Protein 8YWB (pdb70)

Secondary structure (DSSP, 8-state):
--HHHHHHHHHIIIIIHHHSTTHHHHHHHHHT-----SSEEEEEETT----S-HHHH-TTEEEEEE--------EEEEEEETTEEEEEEEEEE-THHHHHHHHHT-GGGT--HHHHHHHHHHHHHHHHHHHHTSSSTTTTEEEEEE-----HHHHHHHHHHHHHHHHHH-/----S--/--THHHHHHHHIIIIIHHHSTTHHHHHHHHHTS----SSEEEEEETT----S-HHHH-TTEEEEEE------EEEEEEETTEEEEEEEEEE-THHHHHHHHHT-GGGT--HHHHHHHHHHHHHHHHHHHHT-TTTTT-EEEEEE-----HHHHHHHHHHHHHHHH-

Nearest PDB structures (foldseek):
  4ef4-assembly1_B  TM=9.869E-01  e=1.870E-28  Homo sapiens
  4f9g-assembly1_A  TM=9.674E-01  e=1.037E-26  Homo sapiens
  4f9g-assembly1_C  TM=9.678E-01  e=1.173E-26  Homo sapiens
  6mx0-assembly1_B  TM=9.724E-01  e=4.567E-26  Homo sapiens
  6mx0-assembly1_A  TM=9.714E-01  e=2.276E-25  Homo sapiens

Radius of gyration: 22.65 Å; Cα contacts (8 Å, |Δi|>4): 558; chains: 3; bounding box: 38×70×65 Å

GO terms:
  GO:0002221 pattern recognition receptor signaling pathway (P, IDA)
  GO:0002753 cytoplasmic pattern recognition receptor signaling pathway (P, IDA)
  GO:0033116 endoplasmic reticulum-Golgi intermediate compartment membrane (C, IDA)
  GO:0035591 signaling adaptor activity (F, IDA)
  GO:0140374 antiviral innate immune response (P, IDA)
  GO:0140896 cGAS/STING signaling pathway (P, IDA)
  GO:0032481 positive regulation of type I interferon production (P, IDA)
  GO:0070972 protein localization to endoplasmic reticulum (P, IDA)
  GO:0061507 2',3'-cyclic GMP-AMP binding (F, TAS)
  GO:0005789 endoplasmic reticulum membrane (C, TAS)
  GO:0140896 cGAS/STING signaling pathway (P, TAS)
  GO:0061507 2',3'-cyclic GMP-AMP binding (F, IDA)
  GO:0080025 phosphatidylinositol-3,5-bisphosphate binding (F, IDA)
  GO:0015485 cholesterol binding (F, IDA)
  GO:0000139 Golgi membrane (C, IDA)
  GO:0005768 endosome (C, IDA)
  GO:0005776 autophagosome (C, IDA)
  GO:0005789 endoplasmic reticulum membrane (C, IDA)
  GO:0045087 innate immune response (P, IDA)
  GO:0035438 cyclic-di-GMP binding (F, IDA)

Foldseek 3Di:
DQVLLVLLVCCCVVPVVVCLPCQQVLLVVVQVVVHEDQAEEEEQALLLDDDPDVCVVAVQKAFDAWRDDVDDTWGKIFGHDPNHTLHIYTYYYSVCSNVLVVLCVVVVNPRHSVNSSVSSVVNQVSNQVVLCPPPSNSVRYDYHYDHPVDHPSVSVSVVRVVVVVVVPPD/DPPVDDD/DQPLLVLLVCCCVVPVLPCLQCQQVLQVVVCVPPVHDQAEEEEQALQLDDDPDPCVLAVQKAFDAARDDCRWGKIFGHDPRHTLDIGTYYYSVCSVVLVVLCVVVVNPQHSVNSSVSSVVNVVSNVVVLVPDPSPVVRYDYHYDYPVDHPSVSVSVVVVVVVVVVD

B-factor: mean 83.88, std 13.37, range [47.98, 131.72]

Sequence (343 aa):
FNVAHGLAWSYYIGYLRLILPELQARIRTYNQHGAVSQRLYILLPLDCGVPDNLSMADPNIRFLDKLPQRVYSNSIYELLENGQRAGTCVLEYATPLQTLFAMSQYSQAGFSREDRLEQAKLFCRTLEDILADAPESQNNCRLIAYQEPFSLSQEVLRHLRQEEKEEVTVPWSYYSYFNVAHGLAWSYYIGYLRLILPELQARIRTYNQHYNVSQRLYILLPLDCGVPDNLSMADPNIRFLDKLPQQSNSIYELLENGQRAGTCVLEYATPLQTLFAMSQYSQAGFSREDRLEQAKLFCRTLEDILADAPESQNNCRLIAYQEPFSLSQEVLRHLRQEEKEEV

Organism: Homo sapiens (NCBI:txid9606)

Structure (mmCIF, N/CA/C/O backbone):
data_8YWB
#
_entry.id   8YWB
#
_cell.length_a   89.337
_cell.length_b   81.264
_cell.length_c   73.863
_cell.angle_alpha   90.00
_cell.angle_beta   90.00
_cell.angle_gamma   90.00
#
_symmetry.space_group_name_H-M   'C 1 2 1'
#
loop_
_entity.id
_entity.type
_entity.pdbx_description
1 polymer 'Stimulator of interferon genes protein'
2 polymer PRO-TRP-SER-TYR-TYR-SER-TYR
3 water water
#
loop_
_atom_site.group_PDB
_atom_site.id
_atom_site.type_symbol
_atom_site.label_atom_id
_atom_site.label_alt_id
_atom_site.label_comp_id
_atom_site.label_asym_id
_atom_site.label_entity_id
_atom_site.label_seq_id
_atom_site.pdbx_PDB_ins_code
_atom_site.Cartn_x
_atom_site.Cartn_y
_atom_site.Cartn_z
_atom_site.occupancy
_atom_site.B_iso_or_equiv
_atom_site.auth_seq_id
_atom_site.auth_comp_id
_atom_site.auth_asym_id
_atom_site.auth_atom_id
_atom_site.pdbx_PDB_model_num
ATOM 1 N N . PHE A 1 153 ? 40.650 2.508 14.946 1.00 91.26 153 PHE A N 1
ATOM 2 C CA . PHE A 1 153 ? 39.247 2.633 14.563 1.00 92.08 153 PHE A CA 1
ATOM 3 C C . PHE A 1 153 ? 38.414 1.542 15.233 1.00 94.81 153 PHE A C 1
ATOM 4 O O . PHE A 1 153 ? 38.005 0.572 14.592 1.00 92.66 153 PHE A O 1
ATOM 12 N N . ASN A 1 154 ? 38.161 1.713 16.529 1.00 90.35 154 ASN A N 1
ATOM 13 C CA . ASN A 1 154 ? 37.388 0.759 17.315 1.00 82.18 154 ASN A CA 1
ATOM 14 C C . ASN A 1 154 ? 35.948 1.257 17.389 1.00 79.32 154 ASN A C 1
ATOM 15 O O . ASN A 1 154 ? 35.646 2.191 18.137 1.00 88.35 154 ASN A O 1
ATOM 20 N N . VAL A 1 155 ? 35.063 0.631 16.606 1.00 75.71 155 VAL A N 1
ATOM 21 C CA . VAL A 1 155 ? 33.671 1.062 16.527 1.00 72.74 155 VAL A CA 1
ATOM 22 C C . VAL A 1 155 ? 32.892 0.645 17.767 1.00 71.35 155 VAL A C 1
ATOM 23 O O . VAL A 1 155 ? 31.823 1.203 18.052 1.00 73.07 155 VAL A O 1
ATOM 27 N N . ALA A 1 156 ? 33.426 -0.304 18.537 1.00 74.17 156 ALA A N 1
ATOM 28 C CA . ALA A 1 156 ? 32.717 -0.785 19.714 1.00 72.13 156 ALA A CA 1
ATOM 29 C C . ALA A 1 156 ? 32.635 0.281 20.796 1.00 68.29 156 ALA A C 1
ATOM 30 O O . ALA A 1 156 ? 31.660 0.314 21.556 1.00 74.91 156 ALA A O 1
ATOM 32 N N . HIS A 1 157 ? 33.650 1.143 20.890 1.00 72.85 157 HIS A N 1
ATOM 33 C CA . HIS A 1 157 ? 33.639 2.208 21.888 1.00 80.12 157 HIS A CA 1
ATOM 34 C C . HIS A 1 157 ? 32.403 3.085 21.738 1.00 75.30 157 HIS A C 1
ATOM 35 O O . HIS A 1 157 ? 31.692 3.350 22.714 1.00 74.34 157 HIS A O 1
ATOM 42 N N . GLY A 1 158 ? 32.136 3.548 20.516 1.00 69.86 158 GLY A N 1
ATOM 43 C CA . GLY A 1 158 ? 30.947 4.350 20.283 1.00 66.16 158 GLY A CA 1
ATOM 44 C C . GLY A 1 158 ? 29.663 3.582 20.526 1.00 68.15 158 GLY A C 1
ATOM 45 O O . GLY A 1 158 ? 28.716 4.109 21.116 1.00 63.55 158 GLY A O 1
ATOM 46 N N . LEU A 1 159 ? 29.613 2.326 20.075 1.00 66.13 159 LEU A N 1
ATOM 47 C CA . LEU A 1 159 ? 28.406 1.523 20.240 1.00 64.81 159 LEU A CA 1
ATOM 48 C C . LEU A 1 159 ? 28.093 1.284 21.713 1.00 63.81 159 LEU A C 1
ATOM 49 O O . LEU A 1 159 ? 26.933 1.372 22.131 1.00 62.79 159 LEU A O 1
ATOM 54 N N . ALA A 1 160 ? 29.116 0.979 22.514 1.00 60.59 160 ALA A N 1
ATOM 55 C CA . ALA A 1 160 ? 28.899 0.732 23.936 1.00 68.70 160 ALA A CA 1
ATOM 56 C C . ALA A 1 160 ? 28.433 1.994 24.651 1.00 59.31 160 ALA A C 1
ATOM 57 O O . ALA A 1 160 ? 27.428 1.975 25.372 1.00 59.21 160 ALA A O 1
ATOM 59 N N . TRP A 1 161 ? 29.157 3.100 24.468 1.00 58.36 161 TRP A N 1
ATOM 60 C CA . TRP A 1 161 ? 28.792 4.347 25.132 1.00 58.95 161 TRP A CA 1
ATOM 61 C C . TRP A 1 161 ? 27.398 4.809 24.723 1.00 66.21 161 TRP A C 1
ATOM 62 O O . TRP A 1 161 ? 26.611 5.252 25.567 1.00 68.82 161 TRP A O 1
ATOM 73 N N . SER A 1 162 ? 27.075 4.716 23.431 1.00 65.00 162 SER A N 1
ATOM 74 C CA . SER A 1 162 ? 25.739 5.092 22.977 1.00 63.76 162 SER A CA 1
ATOM 75 C C . SER A 1 162 ? 24.678 4.162 23.553 1.00 56.48 162 SER A C 1
ATOM 76 O O . SER A 1 162 ? 23.576 4.605 23.896 1.00 54.45 162 SER A O 1
ATOM 79 N N . TYR A 1 163 ? 24.994 2.869 23.663 1.00 57.63 163 TYR A N 1
ATOM 80 C CA . TYR A 1 163 ? 24.042 1.912 24.219 1.00 61.00 163 TYR A CA 1
ATOM 81 C C . TYR A 1 163 ? 23.740 2.205 25.683 1.00 64.78 163 TYR A C 1
ATOM 82 O O . TYR A 1 163 ? 22.608 2.002 26.136 1.00 63.51 163 TYR A O 1
ATOM 91 N N . TYR A 1 164 ? 24.732 2.683 26.436 1.00 53.32 164 TYR A N 1
ATOM 92 C CA . TYR A 1 164 ? 24.496 3.019 27.835 1.00 72.51 164 TYR A CA 1
ATOM 93 C C . TYR A 1 164 ? 23.866 4.398 27.981 1.00 71.11 164 TYR A C 1
ATOM 94 O O . TYR A 1 164 ? 22.932 4.574 28.770 1.00 65.60 164 TYR A O 1
ATOM 103 N N . ILE A 1 165 ? 24.357 5.381 27.224 1.00 64.03 165 ILE A N 1
ATOM 104 C CA . ILE A 1 165 ? 23.860 6.746 27.363 1.00 66.45 165 ILE A CA 1
ATOM 105 C C . ILE A 1 165 ? 22.435 6.861 26.834 1.00 69.17 165 ILE A C 1
ATOM 106 O O . ILE A 1 165 ? 21.594 7.553 27.422 1.00 71.22 165 ILE A O 1
ATOM 111 N N . GLY A 1 166 ? 22.131 6.173 25.737 1.00 64.53 166 GLY A N 1
ATOM 112 C CA . GLY A 1 166 ? 20.854 6.356 25.077 1.00 55.38 166 GLY A CA 1
ATOM 113 C C . GLY A 1 166 ? 19.798 5.322 25.409 1.00 63.01 166 GLY A C 1
ATOM 114 O O . GLY A 1 166 ? 18.642 5.469 25.001 1.00 64.30 166 GLY A O 1
ATOM 115 N N . TYR A 1 167 ? 20.167 4.276 26.149 1.00 65.82 167 TYR A N 1
ATOM 116 C CA . TYR A 1 167 ? 19.220 3.204 26.429 1.00 68.57 167 TYR A CA 1
ATOM 117 C C . TYR A 1 167 ? 19.331 2.689 27.859 1.00 79.26 167 TYR A C 1
ATOM 118 O O . TYR A 1 167 ? 18.374 2.790 28.634 1.00 84.57 167 TYR A O 1
ATOM 127 N N . LEU A 1 168 ? 20.490 2.128 28.214 1.00 73.99 168 LEU A N 1
ATOM 128 C CA . LEU A 1 168 ? 20.630 1.472 29.511 1.00 72.09 168 LEU A CA 1
ATOM 129 C C . LEU A 1 168 ? 20.425 2.451 30.662 1.00 81.15 168 LEU A C 1
ATOM 130 O O . LEU A 1 168 ? 19.745 2.131 31.643 1.00 82.46 168 LEU A O 1
ATOM 135 N N . ARG A 1 169 ? 20.995 3.653 30.558 1.00 82.21 169 ARG A N 1
ATOM 136 C CA . ARG A 1 169 ? 20.867 4.642 31.622 1.00 79.05 169 ARG A CA 1
ATOM 137 C C . ARG A 1 169 ? 19.438 5.134 31.812 1.00 79.28 169 ARG A C 1
ATOM 138 O O . ARG A 1 169 ? 19.149 5.754 32.841 1.00 86.38 169 ARG A O 1
ATOM 146 N N . LEU A 1 170 ? 18.541 4.872 30.862 1.00 76.49 170 LEU A N 1
ATOM 147 C CA . LEU A 1 170 ? 17.188 5.408 30.898 1.00 79.35 170 LEU A CA 1
ATOM 148 C C . LEU A 1 170 ? 16.128 4.369 31.244 1.00 88.68 170 LEU A C 1
ATOM 149 O O . LEU A 1 170 ? 14.951 4.727 31.363 1.00 93.04 170 LEU A O 1
ATOM 154 N N . ILE A 1 171 ? 16.501 3.100 31.407 1.00 85.77 171 ILE A N 1
ATOM 155 C CA . ILE A 1 171 ? 15.526 2.055 31.706 1.00 82.65 171 ILE A CA 1
ATOM 156 C C . ILE A 1 171 ? 15.924 1.317 32.978 1.00 85.04 171 ILE A C 1
ATOM 157 O O . ILE A 1 171 ? 15.071 0.772 33.687 1.00 86.44 171 ILE A O 1
ATOM 162 N N . LEU A 1 172 ? 17.221 1.294 33.272 1.00 85.46 172 LEU A N 1
ATOM 163 C CA . LEU A 1 172 ? 17.768 0.611 34.442 1.00 90.45 172 LEU A CA 1
ATOM 164 C C . LEU A 1 172 ? 17.386 1.233 35.787 1.00 92.46 172 LEU A C 1
ATOM 165 O O . LEU A 1 172 ? 17.109 0.480 36.730 1.00 93.53 172 LEU A O 1
ATOM 170 N N . PRO A 1 173 ? 17.379 2.570 35.947 1.00 87.49 173 PRO A N 1
ATOM 171 C CA . PRO A 1 173 ? 17.130 3.125 37.295 1.00 98.28 173 PRO A CA 1
ATOM 172 C C . PRO A 1 173 ? 15.843 2.641 37.943 1.00 103.04 173 PRO A C 1
ATOM 173 O O . PRO A 1 173 ? 15.849 2.292 39.130 1.00 95.70 173 PRO A O 1
ATOM 177 N N . GLU A 1 174 ? 14.738 2.607 37.202 1.00 107.73 174 GLU A N 1
ATOM 178 C CA . GLU A 1 174 ? 13.453 2.188 37.743 1.00 105.29 174 GLU A CA 1
ATOM 179 C C . GLU A 1 174 ? 13.110 0.745 37.394 1.00 100.98 174 GLU A C 1
ATOM 180 O O . GLU A 1 174 ? 11.970 0.322 37.612 1.00 97.30 174 GLU A O 1
ATOM 186 N N . LEU A 1 175 ? 14.069 -0.016 36.859 1.00 95.82 175 LEU A N 1
ATOM 187 C CA . LEU A 1 175 ? 13.782 -1.369 36.388 1.00 96.82 175 LEU A CA 1
ATOM 188 C C . LEU A 1 175 ? 13.253 -2.249 37.514 1.00 93.58 175 LEU A C 1
ATOM 189 O O . LEU A 1 175 ? 12.271 -2.979 37.336 1.00 91.22 175 LEU A O 1
ATOM 194 N N . GLN A 1 176 ? 13.904 -2.203 38.679 1.00 100.70 176 GLN A N 1
ATOM 195 C CA . GLN A 1 176 ? 13.472 -3.032 39.799 1.00 97.78 176 GLN A CA 1
ATOM 196 C C . GLN A 1 176 ? 12.045 -2.703 40.218 1.00 89.84 176 GLN A C 1
ATOM 197 O O . GLN A 1 176 ? 11.238 -3.609 40.453 1.00 84.26 176 GLN A O 1
ATOM 203 N N . ALA A 1 177 ? 11.707 -1.411 40.284 1.00 97.04 177 ALA A N 1
ATOM 204 C CA . ALA A 1 177 ? 10.367 -1.011 40.706 1.00 99.29 177 ALA A CA 1
ATOM 205 C C . ALA A 1 177 ? 9.298 -1.579 39.781 1.00 96.37 177 ALA A C 1
ATOM 206 O O . ALA A 1 177 ? 8.224 -1.988 40.240 1.00 95.11 177 ALA A O 1
ATOM 208 N N . ARG A 1 178 ? 9.570 -1.612 38.475 1.00 91.33 178 ARG A N 1
ATOM 209 C CA . ARG A 1 178 ? 8.637 -2.241 37.546 1.00 90.60 178 ARG A CA 1
ATOM 210 C C . ARG A 1 178 ? 8.537 -3.738 37.806 1.00 90.27 178 ARG A C 1
ATOM 211 O O . ARG A 1 178 ? 7.461 -4.331 37.666 1.00 91.45 178 ARG A O 1
ATOM 219 N N . ILE A 1 179 ? 9.653 -4.363 38.181 1.00 91.38 179 ILE A N 1
ATOM 220 C CA . ILE A 1 179 ? 9.661 -5.793 38.468 1.00 92.41 179 ILE A CA 1
ATOM 221 C C . ILE A 1 179 ? 8.957 -6.082 39.790 1.00 96.82 179 ILE A C 1
ATOM 222 O O . ILE A 1 179 ? 8.223 -7.071 39.914 1.00 99.33 179 ILE A O 1
ATOM 227 N N . ARG A 1 180 ? 9.159 -5.223 40.794 1.00 95.33 180 ARG A N 1
ATOM 228 C CA . ARG A 1 180 ? 8.509 -5.422 42.087 1.00 98.31 180 ARG A CA 1
ATOM 229 C C . ARG A 1 180 ? 6.993 -5.362 41.952 1.00 97.22 180 ARG A C 1
ATOM 230 O O . ARG A 1 180 ? 6.275 -6.196 42.515 1.00 100.03 180 ARG A O 1
ATOM 238 N N . THR A 1 181 ? 6.489 -4.369 41.215 1.00 87.29 181 THR A N 1
ATOM 239 C CA . THR A 1 181 ? 5.053 -4.281 40.970 1.00 88.18 181 THR A CA 1
ATOM 240 C C . THR A 1 181 ? 4.537 -5.530 40.266 1.00 94.18 181 THR A C 1
ATOM 241 O O . THR A 1 181 ? 3.447 -6.025 40.580 1.00 96.29 181 THR A O 1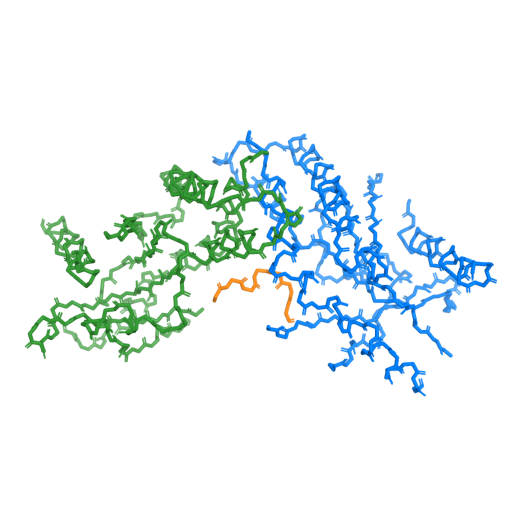
ATOM 245 N N . TYR A 1 182 ? 5.305 -6.051 39.307 1.00 94.79 182 TYR A N 1
ATOM 246 C CA . TYR A 1 182 ? 4.926 -7.297 38.649 1.00 97.58 182 TYR A CA 1
ATOM 247 C C . TYR A 1 182 ? 4.939 -8.468 39.624 1.00 95.24 182 TYR A C 1
ATOM 248 O O . TYR A 1 182 ? 4.014 -9.289 39.630 1.00 96.20 182 TYR A O 1
ATOM 257 N N . ASN A 1 183 ? 5.980 -8.565 40.457 1.00 90.78 183 ASN A N 1
ATOM 258 C CA . ASN A 1 183 ? 6.095 -9.693 41.375 1.00 98.04 183 ASN A CA 1
ATOM 259 C C . ASN A 1 183 ? 5.021 -9.686 42.455 1.00 92.69 183 ASN A C 1
ATOM 260 O O . ASN A 1 183 ? 4.823 -10.711 43.117 1.00 82.95 183 ASN A O 1
ATOM 265 N N . GLN A 1 184 ? 4.329 -8.562 42.650 1.00 97.26 184 GLN A N 1
ATOM 266 C CA . GLN A 1 184 ? 3.194 -8.543 43.566 1.00 93.10 184 GLN A CA 1
ATOM 267 C C . GLN A 1 184 ? 2.110 -9.517 43.126 1.00 97.10 184 GLN A C 1
ATOM 268 O O . GLN A 1 184 ? 1.399 -10.078 43.967 1.00 101.46 184 GLN A O 1
ATOM 274 N N . HIS A 1 185 ? 1.967 -9.723 41.821 1.00 103.17 185 HIS A N 1
ATOM 275 C CA . HIS A 1 185 ? 1.002 -10.672 41.283 1.00 101.13 185 HIS A CA 1
ATOM 276 C C . HIS A 1 185 ? 1.553 -12.094 41.323 1.00 96.70 185 HIS A C 1
ATOM 277 O O . HIS A 1 185 ? 2.357 -12.481 40.476 1.00 84.69 185 HIS A O 1
ATOM 284 N N . GLY A 1 192 ? 5.413 -18.062 41.703 1.00 101.22 192 GLY A N 1
ATOM 285 C CA . GLY A 1 192 ? 6.241 -17.461 40.674 1.00 105.08 192 GLY A CA 1
ATOM 286 C C . GLY A 1 192 ? 6.957 -16.209 41.141 1.00 103.25 192 GLY A C 1
ATOM 287 O O . GLY A 1 192 ? 6.494 -15.521 42.052 1.00 102.26 192 GLY A O 1
ATOM 288 N N . ALA A 1 193 ? 8.094 -15.915 40.514 1.00 98.84 193 ALA A N 1
ATOM 289 C CA . ALA A 1 193 ? 8.863 -14.725 40.848 1.00 102.15 193 ALA A CA 1
ATOM 290 C C . ALA A 1 193 ? 9.848 -14.441 39.725 1.00 96.94 193 ALA A C 1
ATOM 291 O O . ALA A 1 193 ? 10.350 -15.361 39.073 1.00 85.08 193 ALA A O 1
ATOM 293 N N . VAL A 1 194 ? 10.120 -13.156 39.515 1.00 92.84 194 VAL A N 1
ATOM 294 C CA . VAL A 1 194 ? 11.008 -12.688 38.458 1.00 90.41 194 VAL A CA 1
ATOM 295 C C . VAL A 1 194 ? 12.273 -12.120 39.085 1.00 86.97 194 VAL A C 1
ATOM 296 O O . VAL A 1 194 ? 12.224 -11.493 40.149 1.00 87.79 194 VAL A O 1
ATOM 300 N N . SER A 1 195 ? 13.403 -12.338 38.416 1.00 82.13 195 SER A N 1
ATOM 301 C CA . SER A 1 195 ? 14.681 -11.835 38.892 1.00 85.03 195 SER A CA 1
ATOM 302 C C . SER A 1 195 ? 14.661 -10.309 38.968 1.00 91.10 195 SER A C 1
ATOM 303 O O . SER A 1 195 ? 13.755 -9.645 38.465 1.00 99.49 195 SER A O 1
ATOM 306 N N . GLN A 1 196 ? 15.684 -9.755 39.616 1.00 90.82 196 GLN A N 1
ATOM 307 C CA . GLN A 1 196 ? 15.768 -8.317 39.834 1.00 95.94 196 GLN A CA 1
ATOM 308 C C . GLN A 1 196 ? 16.652 -7.599 38.823 1.00 94.11 196 GLN A C 1
ATOM 309 O O . GLN A 1 196 ? 16.649 -6.364 38.792 1.00 91.95 196 GLN A O 1
ATOM 315 N N . ARG A 1 197 ? 17.398 -8.329 38.001 1.00 90.54 197 ARG A N 1
ATOM 316 C CA . ARG A 1 197 ? 18.356 -7.736 37.080 1.00 94.43 197 ARG A CA 1
ATOM 317 C C . ARG A 1 197 ? 17.880 -7.867 35.638 1.00 85.48 197 ARG A C 1
ATOM 318 O O . ARG A 1 197 ? 17.044 -8.712 35.305 1.00 79.80 197 ARG A O 1
ATOM 326 N N . LEU A 1 198 ? 18.430 -7.009 34.782 1.00 82.81 198 LEU A N 1
ATOM 327 C CA . LEU A 1 198 ? 18.220 -7.094 33.341 1.00 77.46 198 LEU A CA 1
ATOM 328 C C . LEU A 1 198 ? 19.378 -7.878 32.736 1.00 77.87 198 LEU A C 1
ATOM 329 O O . LEU A 1 198 ? 20.526 -7.421 32.759 1.00 77.31 198 LEU A O 1
ATOM 334 N N . TYR A 1 199 ? 19.081 -9.059 32.202 1.00 73.34 199 TYR A N 1
ATOM 335 C CA . TYR A 1 199 ? 20.094 -9.918 31.604 1.00 77.29 199 TYR A CA 1
ATOM 336 C C . TYR A 1 199 ? 20.209 -9.605 30.117 1.00 70.61 199 TYR A C 1
ATOM 337 O O . TYR A 1 199 ? 19.249 -9.795 29.362 1.00 66.92 199 TYR A O 1
ATOM 346 N N . ILE A 1 200 ? 21.377 -9.124 29.700 1.00 65.10 200 ILE A N 1
ATOM 347 C CA . ILE A 1 200 ? 21.636 -8.778 28.307 1.00 76.65 200 ILE A CA 1
ATOM 348 C C . ILE A 1 200 ? 22.487 -9.875 27.683 1.00 70.11 200 ILE A C 1
ATOM 349 O O . ILE A 1 200 ? 23.583 -10.180 28.170 1.00 66.91 200 ILE A O 1
ATOM 354 N N . LEU A 1 201 ? 21.981 -10.469 26.607 1.00 69.17 201 LEU A N 1
ATOM 355 C CA . LEU A 1 201 ? 22.725 -11.481 25.872 1.00 73.31 201 LEU A CA 1
ATOM 356 C C . LEU A 1 201 ? 23.693 -10.814 24.905 1.00 73.30 201 LEU A C 1
ATOM 357 O O . LEU A 1 201 ? 23.308 -9.921 24.143 1.00 69.30 201 LEU A O 1
ATOM 362 N N . LEU A 1 202 ? 24.956 -11.248 24.938 1.00 71.56 202 LEU A N 1
ATOM 363 C CA . LEU A 1 202 ? 25.997 -10.749 24.042 1.00 69.23 202 LEU A CA 1
ATOM 364 C C . LEU A 1 202 ? 26.543 -11.917 23.227 1.00 67.80 202 LEU A C 1
ATOM 365 O O . LEU A 1 202 ? 27.645 -12.415 23.502 1.00 65.01 202 LEU A O 1
ATOM 370 N N . PRO A 1 203 ? 25.796 -12.392 22.223 1.00 72.69 203 PRO A N 1
ATOM 371 C CA . PRO A 1 203 ? 26.356 -13.402 21.317 1.00 67.55 203 PRO A CA 1
ATOM 372 C C . PRO A 1 203 ? 27.505 -12.823 20.510 1.00 62.59 203 PRO A C 1
ATOM 373 O O . PRO A 1 203 ? 27.302 -11.913 19.700 1.00 74.62 203 PRO A O 1
ATOM 377 N N . LEU A 1 204 ? 28.719 -13.334 20.730 1.00 67.28 204 LEU A N 1
ATOM 378 C CA . LEU A 1 204 ? 29.890 -12.767 20.072 1.00 74.87 204 LEU A CA 1
ATOM 379 C C . LEU A 1 204 ? 29.870 -12.959 18.561 1.00 76.53 204 LEU A C 1
ATOM 380 O O . LEU A 1 204 ? 30.634 -12.291 17.857 1.00 77.00 204 LEU A O 1
ATOM 385 N N . ASP A 1 205 ? 29.019 -13.848 18.043 1.00 68.73 205 ASP A N 1
ATOM 386 C CA . ASP A 1 205 ? 28.823 -13.919 16.600 1.00 77.24 205 ASP A CA 1
ATOM 387 C C . ASP A 1 205 ? 27.987 -12.760 16.071 1.00 75.17 205 ASP A C 1
ATOM 388 O O . ASP A 1 205 ? 27.814 -12.653 14.852 1.00 73.74 205 ASP A O 1
ATOM 393 N N . CYS A 1 206 ? 27.460 -11.910 16.958 1.00 68.27 206 CYS A N 1
ATOM 394 C CA . CYS A 1 206 ? 26.623 -10.768 16.586 1.00 71.36 206 CYS A CA 1
ATOM 395 C C . CYS A 1 206 ? 25.375 -11.190 15.814 1.00 71.71 206 CYS A C 1
ATOM 396 O O . CYS A 1 206 ? 24.902 -10.465 14.934 1.00 64.93 206 CYS A O 1
ATOM 399 N N . GLY A 1 207 ? 24.831 -12.360 16.135 1.00 62.48 207 GLY A N 1
ATOM 400 C CA . GLY A 1 207 ? 23.616 -12.819 15.493 1.00 69.91 207 GLY A CA 1
ATOM 401 C C . GLY A 1 207 ? 22.399 -12.709 16.386 1.00 66.56 207 GLY A C 1
ATOM 402 O O . GLY A 1 207 ? 22.194 -13.542 17.275 1.00 70.78 207 GLY A O 1
ATOM 403 N N . VAL A 1 208 ? 21.582 -11.687 16.159 1.00 62.63 208 VAL A N 1
ATOM 404 C CA . VAL A 1 208 ? 20.412 -11.408 16.985 1.00 73.29 208 VAL A CA 1
ATOM 405 C C . VAL A 1 208 ? 19.173 -11.828 16.197 1.00 66.90 208 VAL A C 1
ATOM 406 O O . VAL A 1 208 ? 18.829 -11.185 15.194 1.00 67.92 208 VAL A O 1
ATOM 410 N N . PRO A 1 209 ? 18.481 -12.891 16.598 1.00 75.70 209 PRO A N 1
ATOM 411 C CA . PRO A 1 209 ? 17.213 -13.238 15.949 1.00 78.61 209 PRO A CA 1
ATOM 412 C C . PRO A 1 209 ? 16.094 -12.301 16.376 1.00 87.61 209 PRO A C 1
ATOM 413 O O . PRO A 1 209 ? 16.184 -11.584 17.376 1.00 92.42 209 PRO A O 1
ATOM 417 N N . ASP A 1 210 ? 15.021 -12.310 15.581 1.00 89.86 210 ASP A N 1
ATOM 418 C CA . ASP A 1 210 ? 13.850 -11.503 15.898 1.00 97.03 210 ASP A CA 1
ATOM 419 C C . ASP A 1 210 ? 13.040 -12.098 17.042 1.00 102.90 210 ASP A C 1
ATOM 420 O O . ASP A 1 210 ? 12.353 -11.362 17.758 1.00 108.82 210 ASP A O 1
ATOM 425 N N . ASN A 1 211 ? 13.110 -13.413 17.234 1.00 99.35 211 ASN A N 1
ATOM 426 C CA . ASN A 1 211 ? 12.413 -14.087 18.321 1.00 99.20 211 ASN A CA 1
ATOM 427 C C . ASN A 1 211 ? 13.398 -14.949 19.097 1.00 101.04 211 ASN A C 1
ATOM 428 O O . ASN A 1 211 ? 14.086 -15.792 18.511 1.00 95.51 211 ASN A O 1
ATOM 433 N N . LEU A 1 212 ? 13.462 -14.731 20.415 1.00 97.30 212 LEU A N 1
ATOM 434 C CA . LEU A 1 212 ? 14.380 -15.493 21.257 1.00 94.34 212 LEU A CA 1
ATOM 435 C C . LEU A 1 212 ? 14.023 -16.973 21.314 1.00 99.29 212 LEU A C 1
ATOM 436 O O . LEU A 1 212 ? 14.903 -17.807 21.557 1.00 97.86 212 LEU A O 1
ATOM 441 N N . SER A 1 213 ? 12.748 -17.316 21.109 1.00 98.95 213 SER A N 1
ATOM 442 C CA . SER A 1 213 ? 12.338 -18.717 21.145 1.00 98.85 213 SER A CA 1
ATOM 443 C C . SER A 1 213 ? 13.099 -19.559 20.128 1.00 102.47 213 SER A C 1
ATOM 444 O O . SER A 1 213 ? 13.308 -20.758 20.348 1.00 102.37 213 SER A O 1
ATOM 447 N N . MET A 1 214 ? 13.515 -18.958 19.011 1.00 105.89 214 MET A N 1
ATOM 448 C CA . MET A 1 214 ? 14.259 -19.701 17.999 1.00 107.34 214 MET A CA 1
ATOM 449 C C . MET A 1 214 ? 15.649 -20.079 18.499 1.00 110.85 214 MET A C 1
ATOM 450 O O . MET A 1 214 ? 16.097 -21.216 18.309 1.00 111.86 214 MET A O 1
ATOM 455 N N . ALA A 1 215 ? 16.352 -19.128 19.122 1.00 109.72 215 ALA A N 1
ATOM 456 C CA . ALA A 1 215 ? 17.713 -19.374 19.594 1.00 106.61 215 ALA A CA 1
ATOM 457 C C . ALA A 1 215 ? 17.774 -20.586 20.516 1.00 103.35 215 ALA A C 1
ATOM 458 O O . ALA A 1 215 ? 18.649 -21.448 20.376 1.00 110.73 215 ALA A O 1
ATOM 460 N N . ASP A 1 216 ? 16.850 -20.667 21.468 1.00 97.62 216 ASP A N 1
ATOM 461 C CA . ASP A 1 216 ? 16.739 -21.828 22.339 1.00 88.90 216 ASP A CA 1
ATOM 462 C C . ASP A 1 216 ? 15.266 -22.157 22.546 1.00 86.54 216 ASP A C 1
ATOM 463 O O . ASP A 1 216 ? 14.497 -21.299 22.998 1.00 89.10 216 ASP A O 1
ATOM 468 N N . PRO A 1 217 ? 14.834 -23.376 22.218 1.00 85.80 217 PRO A N 1
ATOM 469 C CA . PRO A 1 217 ? 13.423 -23.736 22.437 1.00 85.67 217 PRO A CA 1
ATOM 470 C C . PRO A 1 217 ? 13.009 -23.714 23.898 1.00 88.31 217 PRO A C 1
ATOM 471 O O . PRO A 1 217 ? 11.814 -23.562 24.183 1.00 92.22 217 PRO A O 1
ATOM 475 N N . ASN A 1 218 ? 13.950 -23.855 24.830 1.00 77.72 218 ASN A N 1
ATOM 476 C CA . ASN A 1 218 ? 13.635 -23.804 26.252 1.00 83.40 218 ASN A CA 1
ATOM 477 C C . ASN A 1 218 ? 13.479 -22.383 26.778 1.00 78.23 218 ASN A C 1
ATOM 478 O O . ASN A 1 218 ? 13.193 -22.210 27.967 1.00 78.84 218 ASN A O 1
ATOM 483 N N . ILE A 1 219 ? 13.666 -21.371 25.938 1.00 76.77 219 ILE A N 1
ATOM 484 C CA . ILE A 1 219 ? 13.364 -19.988 26.287 1.00 78.71 219 ILE A CA 1
ATOM 485 C C . ILE A 1 219 ? 12.074 -19.603 25.579 1.00 82.23 219 ILE A C 1
ATOM 486 O O . ILE A 1 219 ? 12.008 -19.610 24.344 1.00 91.08 219 ILE A O 1
ATOM 491 N N . ARG A 1 220 ? 11.047 -19.265 26.355 1.00 78.28 220 ARG A N 1
ATOM 492 C CA . ARG A 1 220 ? 9.736 -18.953 25.812 1.00 79.36 220 ARG A CA 1
ATOM 493 C C . ARG A 1 220 ? 9.233 -17.643 26.397 1.00 82.95 220 ARG A C 1
ATOM 494 O O . ARG A 1 220 ? 9.497 -17.317 27.557 1.00 81.97 220 ARG A O 1
ATOM 496 N N . PHE A 1 221 ? 8.501 -16.897 25.574 1.00 84.02 221 PHE A N 1
ATOM 497 C CA . PHE A 1 221 ? 7.941 -15.626 26.009 1.00 80.25 221 PHE A CA 1
ATOM 498 C C . PHE A 1 221 ? 6.821 -15.858 27.015 1.00 78.39 221 PHE A C 1
ATOM 499 O O . PHE A 1 221 ? 5.980 -16.745 26.842 1.00 88.03 221 PHE A O 1
ATOM 507 N N . LEU A 1 222 ? 6.814 -15.052 28.074 1.00 76.64 222 LEU A N 1
ATOM 508 C CA . LEU A 1 222 ? 5.793 -15.136 29.111 1.00 80.48 222 LEU A CA 1
ATOM 509 C C . LEU A 1 222 ? 4.939 -13.882 29.181 1.00 83.03 222 LEU A C 1
ATOM 510 O O . LEU A 1 222 ? 3.705 -13.978 29.196 1.00 87.48 222 LEU A O 1
ATOM 515 N N . ASP A 1 223 ? 5.562 -12.708 29.217 1.00 80.54 223 ASP A N 1
ATOM 516 C CA . ASP A 1 223 ? 4.854 -11.438 29.308 1.00 83.34 223 ASP A CA 1
ATOM 517 C C . ASP A 1 223 ? 5.869 -10.324 29.098 1.00 89.98 223 ASP A C 1
ATOM 518 O O . ASP A 1 223 ? 7.082 -10.552 29.108 1.00 84.76 223 ASP A O 1
ATOM 523 N N . LYS A 1 224 ? 5.355 -9.114 28.909 1.00 94.14 224 LYS A N 1
ATOM 524 C CA . LYS A 1 224 ? 6.177 -7.917 28.827 1.00 89.42 224 LYS A CA 1
ATOM 525 C C . LYS A 1 224 ? 6.098 -7.166 30.148 1.00 87.49 224 LYS A C 1
ATOM 526 O O . LYS A 1 224 ? 5.020 -7.035 30.734 1.00 90.22 224 LYS A O 1
ATOM 528 N N . LEU A 1 225 ? 7.245 -6.683 30.611 1.00 91.04 225 LEU A N 1
ATOM 529 C CA . LEU A 1 225 ? 7.331 -5.952 31.869 1.00 84.93 225 LEU A CA 1
ATOM 530 C C . LEU A 1 225 ? 6.478 -4.689 31.816 1.00 87.79 225 LEU A C 1
ATOM 531 O O . LEU A 1 225 ? 6.763 -3.794 31.005 1.00 92.96 225 LEU A O 1
ATOM 536 N N . PRO A 1 226 ? 5.433 -4.575 32.636 1.00 92.73 226 PRO A N 1
ATOM 537 C CA . PRO A 1 226 ? 4.602 -3.365 32.599 1.00 94.54 226 PRO A CA 1
ATOM 538 C C . PRO A 1 226 ? 5.403 -2.139 33.011 1.00 97.57 226 PRO A C 1
ATOM 539 O O . PRO A 1 226 ? 6.336 -2.216 33.814 1.00 99.93 226 PRO A O 1
ATOM 543 N N . GLN A 1 227 ? 5.025 -0.999 32.445 1.00 102.81 227 GLN A N 1
ATOM 544 C CA . GLN A 1 227 ? 5.689 0.269 32.723 1.00 102.28 227 GLN A CA 1
ATOM 545 C C . GLN A 1 227 ? 5.446 0.723 34.159 1.00 100.46 227 GLN A C 1
ATOM 546 O O . GLN A 1 227 ? 6.373 1.139 34.854 1.00 107.36 227 GLN A O 1
ATOM 552 N N . ARG A 1 238 ? 12.625 8.645 27.454 1.00 97.15 238 ARG A N 1
ATOM 553 C CA . ARG A 1 238 ? 11.817 7.900 26.494 1.00 104.36 238 ARG A CA 1
ATOM 554 C C . ARG A 1 238 ? 11.409 6.550 27.073 1.00 100.64 238 ARG A C 1
ATOM 555 O O . ARG A 1 238 ? 12.111 5.995 27.918 1.00 100.47 238 ARG A O 1
ATOM 563 N N . VAL A 1 239 ? 10.279 6.023 26.614 1.00 100.96 239 VAL A N 1
ATOM 564 C CA . VAL A 1 239 ? 9.763 4.750 27.104 1.00 104.86 239 VAL A CA 1
ATOM 565 C C . VAL A 1 239 ? 10.264 3.630 26.203 1.00 102.69 239 VAL A C 1
ATOM 566 O O . VAL A 1 239 ? 10.261 3.744 24.970 1.00 101.10 239 VAL A O 1
ATOM 570 N N . TYR A 1 240 ? 10.736 2.552 26.826 1.00 101.60 240 TYR A N 1
ATOM 571 C CA . TYR A 1 240 ? 11.287 1.404 26.124 1.00 100.22 240 TYR A CA 1
ATOM 572 C C . TYR A 1 240 ? 10.680 0.134 26.701 1.00 100.18 240 TYR A C 1
ATOM 573 O O . TYR A 1 240 ? 10.441 0.045 27.909 1.00 104.56 240 TYR A O 1
ATOM 582 N N . SER A 1 241 ? 10.429 -0.843 25.834 1.00 94.17 241 SER A N 1
ATOM 583 C CA . SER A 1 241 ? 9.682 -2.041 26.195 1.00 89.84 241 SER A CA 1
ATOM 584 C C . SER A 1 241 ? 10.641 -3.192 26.470 1.00 90.94 241 SER A C 1
ATOM 585 O O . SER A 1 241 ? 11.405 -3.597 25.587 1.00 90.91 241 SER A O 1
ATOM 588 N N . ASN A 1 242 ? 10.598 -3.710 27.693 1.00 98.03 242 ASN A N 1
ATOM 589 C CA . ASN A 1 242 ? 11.334 -4.902 28.078 1.00 88.41 242 ASN A CA 1
ATOM 590 C C . ASN A 1 242 ? 10.332 -6.011 28.367 1.00 80.70 242 ASN A C 1
ATOM 591 O O . ASN A 1 242 ? 9.200 -5.751 28.783 1.00 84.31 242 ASN A O 1
ATOM 596 N N . SER A 1 243 ? 10.749 -7.252 28.140 1.00 74.38 243 SER A N 1
ATOM 597 C CA . SER A 1 243 ? 9.833 -8.380 28.220 1.00 84.64 243 SER A CA 1
ATOM 598 C C . SER A 1 243 ? 10.418 -9.490 29.082 1.00 78.33 243 SER A C 1
ATOM 599 O O . SER A 1 243 ? 11.627 -9.739 29.058 1.00 73.40 243 SER A O 1
ATOM 602 N N . ILE A 1 244 ? 9.546 -10.161 29.831 1.00 78.54 244 ILE A N 1
ATOM 603 C CA . ILE A 1 244 ? 9.946 -11.216 30.757 1.00 79.17 244 ILE A CA 1
ATOM 604 C C . ILE A 1 244 ? 9.848 -12.564 30.060 1.00 82.45 244 ILE A C 1
ATOM 605 O O . ILE A 1 244 ? 8.816 -12.892 29.463 1.00 83.26 244 ILE A O 1
ATOM 610 N N . TYR A 1 245 ? 10.924 -13.345 30.133 1.00 78.00 245 TYR A N 1
ATOM 611 C CA . TYR A 1 245 ? 10.993 -14.647 29.487 1.00 76.55 245 TYR A CA 1
ATOM 612 C C . TYR A 1 245 ? 11.193 -15.730 30.539 1.00 77.65 245 TYR A C 1
ATOM 613 O O . TYR A 1 245 ? 11.811 -15.496 31.582 1.00 78.32 245 TYR A O 1
ATOM 622 N N . GLU A 1 246 ? 10.669 -16.917 30.254 1.00 73.56 246 GLU A N 1
ATOM 623 C CA . GLU A 1 246 ? 10.806 -18.067 31.134 1.00 75.10 246 GLU A CA 1
ATOM 624 C C . GLU A 1 246 ? 11.707 -19.107 30.480 1.00 74.68 246 GLU A C 1
ATOM 625 O O . GLU A 1 246 ? 11.638 -19.335 29.268 1.00 80.20 246 GLU A O 1
ATOM 631 N N . LEU A 1 247 ? 12.579 -19.708 31.284 1.00 69.76 247 LEU A N 1
ATOM 632 C CA . LEU A 1 247 ? 13.539 -20.696 30.816 1.00 75.94 247 LEU A CA 1
ATOM 633 C C . LEU A 1 247 ? 13.132 -22.081 31.306 1.00 77.09 247 LEU A C 1
ATOM 634 O O . LEU A 1 247 ? 12.723 -22.245 32.459 1.00 83.51 247 LEU A O 1
ATOM 639 N N . LEU A 1 248 ? 13.233 -23.071 30.422 1.00 68.82 248 LEU A N 1
ATOM 640 C CA . LEU A 1 248 ? 12.633 -24.381 30.633 1.00 74.05 248 LEU A CA 1
ATOM 641 C C . LEU A 1 248 ? 13.689 -25.465 30.817 1.00 76.83 248 LEU A C 1
ATOM 642 O O . LEU A 1 248 ? 14.800 -25.376 30.286 1.00 63.94 248 LEU A O 1
ATOM 647 N N . GLU A 1 249 ? 13.321 -26.493 31.584 1.00 81.93 249 GLU A N 1
ATOM 648 C CA . GLU A 1 249 ? 14.127 -27.700 31.757 1.00 82.16 249 GLU A CA 1
ATOM 649 C C . GLU A 1 249 ? 13.174 -28.886 31.758 1.00 82.61 249 GLU A C 1
ATOM 650 O O . GLU A 1 249 ? 12.391 -29.048 32.700 1.00 80.53 249 GLU A O 1
ATOM 656 N N . ASN A 1 250 ? 13.236 -29.704 30.705 1.00 86.60 250 ASN A N 1
ATOM 657 C CA . ASN A 1 250 ? 12.341 -30.852 30.539 1.00 88.15 250 ASN A CA 1
ATOM 658 C C . ASN A 1 250 ? 10.877 -30.416 30.551 1.00 83.82 250 ASN A C 1
ATOM 659 O O . ASN A 1 250 ? 10.008 -31.097 31.097 1.00 86.75 250 ASN A O 1
ATOM 664 N N . GLY A 1 251 ? 10.602 -29.262 29.948 1.00 76.86 251 GLY A N 1
ATOM 665 C CA . GLY A 1 251 ? 9.250 -28.747 29.907 1.00 83.64 251 GLY A CA 1
ATOM 666 C C . GLY A 1 251 ? 8.757 -28.147 31.203 1.00 86.22 251 GLY A C 1
ATOM 667 O O . GLY A 1 251 ? 7.556 -27.875 31.323 1.00 83.47 251 GLY A O 1
ATOM 668 N N . GLN A 1 252 ? 9.640 -27.924 32.172 1.00 80.20 252 GLN A N 1
ATOM 669 C CA . GLN A 1 252 ? 9.269 -27.383 33.469 1.00 88.49 252 GLN A CA 1
ATOM 670 C C . GLN A 1 252 ? 9.947 -26.037 33.676 1.00 83.63 252 GLN A C 1
ATOM 671 O O . GLN A 1 252 ? 11.108 -25.849 33.298 1.00 79.45 252 GLN A O 1
ATOM 677 N N . ARG A 1 253 ? 9.211 -25.105 34.276 1.00 88.61 253 ARG A N 1
ATOM 678 C CA . ARG A 1 253 ? 9.711 -23.757 34.516 1.00 84.10 253 ARG A CA 1
ATOM 679 C C . ARG A 1 253 ? 10.842 -23.807 35.535 1.00 71.20 253 ARG A C 1
ATOM 680 O O . ARG A 1 253 ? 10.617 -24.112 36.710 1.00 78.12 253 ARG A O 1
ATOM 688 N N . ALA A 1 254 ? 12.061 -23.508 35.086 1.00 71.33 254 ALA A N 1
ATOM 689 C CA . ALA A 1 254 ? 13.222 -23.462 35.964 1.00 72.00 254 ALA A CA 1
ATOM 690 C C . ALA A 1 254 ? 13.669 -22.044 36.284 1.00 81.01 254 ALA A C 1
ATOM 691 O O . ALA A 1 254 ? 14.458 -21.857 37.216 1.00 82.02 254 ALA A O 1
ATOM 693 N N . GLY A 1 255 ? 13.193 -21.051 35.538 1.00 80.46 255 GLY A N 1
ATOM 694 C CA . GLY A 1 255 ? 13.546 -19.670 35.794 1.00 72.18 255 GLY A CA 1
ATOM 695 C C . GLY A 1 255 ? 12.804 -18.695 34.904 1.00 76.25 255 GLY A C 1
ATOM 696 O O . GLY A 1 255 ? 12.434 -19.033 33.776 1.00 79.11 255 GLY A O 1
ATOM 697 N N . THR A 1 256 ? 12.575 -17.481 35.404 1.00 70.00 256 THR A N 1
ATOM 698 C CA . THR A 1 256 ? 11.935 -16.416 34.643 1.00 70.41 256 THR A CA 1
ATOM 699 C C . THR A 1 256 ? 12.702 -15.130 34.901 1.00 78.00 256 THR A C 1
ATOM 700 O O . THR A 1 256 ? 12.977 -14.793 36.056 1.00 80.32 256 THR A O 1
ATOM 704 N N . CYS A 1 257 ? 13.051 -14.419 33.832 1.00 80.22 257 CYS A N 1
ATOM 705 C CA . CYS A 1 257 ? 13.852 -13.212 33.962 1.00 77.30 257 CYS A CA 1
ATOM 706 C C . CYS A 1 257 ? 13.562 -12.283 32.795 1.00 81.49 257 CYS A C 1
ATOM 707 O O . CYS A 1 257 ? 12.998 -12.688 31.775 1.00 76.06 257 CYS A O 1
ATOM 710 N N . VAL A 1 258 ? 13.959 -11.024 32.959 1.00 76.04 258 VAL A N 1
ATOM 711 C CA . VAL A 1 258 ? 13.876 -10.039 31.886 1.00 72.11 258 VAL A CA 1
ATOM 712 C C . VAL A 1 258 ? 15.092 -10.231 30.986 1.00 79.12 258 VAL A C 1
ATOM 713 O O . VAL A 1 258 ? 16.226 -9.965 31.391 1.00 76.00 258 VAL A O 1
ATOM 717 N N . LEU A 1 259 ? 14.855 -10.697 29.764 1.00 74.54 259 LEU A N 1
ATOM 718 C CA . LEU A 1 259 ? 15.912 -11.051 28.828 1.00 67.83 259 LEU A CA 1
ATOM 719 C C . LEU A 1 259 ? 15.817 -10.186 27.580 1.00 78.35 259 LEU A C 1
ATOM 720 O O . LEU A 1 259 ? 14.718 -9.901 27.093 1.00 80.70 259 LEU A O 1
ATOM 725 N N . GLU A 1 260 ? 16.973 -9.763 27.072 1.00 72.47 260 GLU A N 1
ATOM 726 C CA . GLU A 1 260 ? 17.026 -8.943 25.871 1.00 69.96 260 GLU A CA 1
ATOM 727 C C . GLU A 1 260 ? 18.423 -9.036 25.274 1.00 74.45 260 GLU A C 1
ATOM 728 O O . GLU A 1 260 ? 19.396 -9.314 25.981 1.00 69.97 260 GLU A O 1
ATOM 734 N N . TYR A 1 261 ? 18.506 -8.804 23.967 1.00 72.22 261 TYR A N 1
ATOM 735 C CA . TYR A 1 261 ? 19.772 -8.829 23.251 1.00 61.44 261 TYR A CA 1
ATOM 736 C C . TYR A 1 261 ? 20.475 -7.481 23.319 1.00 59.15 261 TYR A C 1
ATOM 737 O O . TYR A 1 261 ? 19.859 -6.433 23.528 1.00 64.19 261 TYR A O 1
ATOM 746 N N . ALA A 1 262 ? 21.791 -7.524 23.127 1.00 57.50 262 ALA A N 1
ATOM 747 C CA . ALA A 1 262 ? 22.586 -6.316 22.926 1.00 62.25 262 ALA A CA 1
ATOM 748 C C . ALA A 1 262 ? 22.343 -5.848 21.498 1.00 67.01 262 ALA A C 1
ATOM 749 O O . ALA A 1 262 ? 22.984 -6.306 20.551 1.00 68.30 262 ALA A O 1
ATOM 751 N N . THR A 1 263 ? 21.382 -4.939 21.345 1.00 66.61 263 THR A N 1
ATOM 752 C CA . THR A 1 263 ? 21.025 -4.426 20.024 1.00 69.66 263 THR A CA 1
ATOM 753 C C . THR A 1 263 ? 22.206 -3.888 19.217 1.00 68.94 263 THR A C 1
ATOM 754 O O . THR A 1 263 ? 22.227 -4.116 17.995 1.00 65.22 263 THR A O 1
ATOM 758 N N . PRO A 1 264 ? 23.191 -3.183 19.791 1.00 67.97 264 PRO A N 1
ATOM 759 C CA . PRO A 1 264 ? 24.340 -2.741 18.979 1.00 63.93 264 PRO A CA 1
ATOM 760 C C . PRO A 1 264 ? 25.106 -3.871 18.306 1.00 66.23 264 PRO A C 1
ATOM 761 O O . PRO A 1 264 ? 25.906 -3.591 17.404 1.00 64.37 264 PRO A O 1
ATOM 765 N N . LEU A 1 265 ? 24.897 -5.127 18.708 1.00 63.79 265 LEU A N 1
ATOM 766 C CA . LEU A 1 265 ? 25.619 -6.227 18.077 1.00 67.19 265 LEU A CA 1
ATOM 767 C C . LEU A 1 265 ? 25.176 -6.441 16.635 1.00 71.13 265 LEU A C 1
ATOM 768 O O . LEU A 1 265 ? 25.981 -6.871 15.801 1.00 71.95 265 LEU A O 1
ATOM 773 N N . GLN A 1 266 ? 23.911 -6.151 16.321 1.00 72.05 266 GLN A N 1
ATOM 774 C CA . GLN A 1 266 ? 23.465 -6.232 14.935 1.00 73.05 266 GLN A CA 1
ATOM 775 C C . GLN A 1 266 ? 24.139 -5.172 14.073 1.00 69.69 266 GLN A C 1
ATOM 776 O O . GLN A 1 266 ? 24.375 -5.401 12.881 1.00 74.32 266 GLN A O 1
ATOM 782 N N . THR A 1 267 ? 24.473 -4.019 14.660 1.00 66.69 267 THR A N 1
ATOM 783 C CA . THR A 1 267 ? 25.208 -2.997 13.921 1.00 72.35 267 THR A CA 1
ATOM 784 C C . THR A 1 267 ? 26.567 -3.518 13.470 1.00 71.89 267 THR A C 1
ATOM 785 O O . THR A 1 267 ? 27.043 -3.175 12.381 1.00 71.37 267 THR A O 1
ATOM 789 N N . LEU A 1 268 ? 27.206 -4.352 14.294 1.00 62.53 268 LEU A N 1
ATOM 790 C CA . LEU A 1 268 ? 28.455 -4.983 13.882 1.00 65.80 268 LEU A CA 1
ATOM 791 C C . LEU A 1 268 ? 28.214 -5.999 12.773 1.00 73.56 268 LEU A C 1
ATOM 792 O O . LEU A 1 268 ? 29.039 -6.145 11.864 1.00 65.31 268 LEU A O 1
ATOM 797 N N . PHE A 1 269 ? 27.085 -6.710 12.833 1.00 71.15 269 PHE A N 1
ATOM 798 C CA . PHE A 1 269 ? 26.763 -7.687 11.799 1.00 66.51 269 PHE A CA 1
ATOM 799 C C . PHE A 1 269 ? 26.460 -7.006 10.470 1.00 69.76 269 PHE A C 1
ATOM 800 O O . PHE A 1 269 ? 26.919 -7.460 9.415 1.00 64.94 269 PHE A O 1
ATOM 808 N N . ALA A 1 270 ? 25.682 -5.920 10.500 1.00 62.11 270 ALA A N 1
ATOM 809 C CA . ALA A 1 270 ? 25.353 -5.208 9.270 1.00 65.18 270 ALA A CA 1
ATOM 810 C C . ALA A 1 270 ? 26.589 -4.588 8.629 1.00 69.87 270 ALA A C 1
ATOM 811 O O . ALA A 1 270 ? 26.679 -4.518 7.398 1.00 71.54 270 ALA A O 1
ATOM 813 N N . MET A 1 271 ? 27.545 -4.131 9.442 1.00 64.09 271 MET A N 1
ATOM 814 C CA . MET A 1 271 ? 28.783 -3.591 8.889 1.00 68.77 271 MET A CA 1
ATOM 815 C C . MET A 1 271 ? 29.588 -4.660 8.165 1.00 67.47 271 MET A C 1
ATOM 816 O O . MET A 1 271 ? 30.250 -4.364 7.164 1.00 72.33 271 MET A O 1
ATOM 821 N N . SER A 1 272 ? 29.542 -5.903 8.651 1.00 61.81 272 SER A N 1
ATOM 822 C CA . SER A 1 272 ? 30.267 -6.989 8.002 1.00 69.09 272 SER A CA 1
ATOM 823 C C . SER A 1 272 ? 29.617 -7.421 6.694 1.00 63.26 272 SER A C 1
ATOM 824 O O . SER A 1 272 ? 30.281 -8.060 5.871 1.00 68.99 272 SER A O 1
ATOM 827 N N . GLN A 1 273 ? 28.343 -7.095 6.486 1.00 65.05 273 GLN A N 1
ATOM 828 C CA . GLN A 1 273 ? 27.672 -7.327 5.214 1.00 62.94 273 GLN A CA 1
ATOM 829 C C . GLN A 1 273 ? 27.681 -6.086 4.334 1.00 68.80 273 GLN A C 1
ATOM 830 O O . GLN A 1 273 ? 26.972 -6.042 3.324 1.00 70.51 273 GLN A O 1
ATOM 836 N N . TYR A 1 274 ? 28.466 -5.079 4.703 1.00 75.23 274 TYR A N 1
ATOM 837 C CA . TYR A 1 274 ? 28.621 -3.841 3.946 1.00 70.97 274 TYR A CA 1
ATOM 838 C C . TYR A 1 274 ? 30.036 -3.852 3.377 1.00 74.64 274 TYR A C 1
ATOM 839 O O . TYR A 1 274 ? 31.008 -3.628 4.105 1.00 74.95 274 TYR A O 1
ATOM 848 N N . SER A 1 275 ? 30.146 -4.126 2.074 1.00 77.38 275 SER A N 1
ATOM 849 C CA . SER A 1 275 ? 31.457 -4.311 1.456 1.00 70.58 275 SER A CA 1
ATOM 850 C C . SER A 1 275 ? 32.318 -3.061 1.585 1.00 70.41 275 SER A C 1
ATOM 851 O O . SER A 1 275 ? 33.533 -3.152 1.800 1.00 72.61 275 SER A O 1
ATOM 854 N N . GLN A 1 276 ? 31.704 -1.885 1.460 1.00 72.20 276 GLN A N 1
ATOM 855 C CA . GLN A 1 276 ? 32.420 -0.618 1.522 1.00 69.84 276 GLN A CA 1
ATOM 856 C C . GLN A 1 276 ? 32.958 -0.308 2.912 1.00 75.53 276 GLN A C 1
ATOM 857 O O . GLN A 1 276 ? 33.710 0.661 3.064 1.00 81.33 276 GLN A O 1
ATOM 863 N N . ALA A 1 277 ? 32.597 -1.101 3.922 1.00 77.94 277 ALA A N 1
ATOM 864 C CA . ALA A 1 277 ? 33.068 -0.852 5.278 1.00 77.80 277 ALA A CA 1
ATOM 865 C C . ALA A 1 277 ? 34.465 -1.408 5.516 1.00 79.09 277 ALA A C 1
ATOM 866 O O . ALA A 1 277 ? 35.217 -0.853 6.324 1.00 82.45 277 ALA A O 1
ATOM 868 N N . GLY A 1 278 ? 34.828 -2.492 4.834 1.00 84.67 278 GLY A N 1
ATOM 869 C CA . GLY A 1 278 ? 36.072 -3.163 5.144 1.00 80.66 278 GLY A CA 1
ATOM 870 C C . GLY A 1 278 ? 36.030 -3.952 6.430 1.00 84.48 278 GLY A C 1
ATOM 871 O O . GLY A 1 278 ? 37.080 -4.224 7.018 1.00 92.99 278 GLY A O 1
ATOM 872 N N . PHE A 1 279 ? 34.837 -4.329 6.883 1.00 84.52 279 PHE A N 1
ATOM 873 C CA . PHE A 1 279 ? 34.647 -5.029 8.147 1.00 78.43 279 PHE A CA 1
ATOM 874 C C . PHE A 1 279 ? 34.565 -6.524 7.860 1.00 74.81 279 PHE A C 1
ATOM 875 O O . PHE A 1 279 ? 33.576 -7.002 7.294 1.00 74.65 279 PHE A O 1
ATOM 883 N N . SER A 1 280 ? 35.601 -7.259 8.250 1.00 76.79 280 SER A N 1
ATOM 884 C CA . SER A 1 280 ? 35.647 -8.696 8.038 1.00 81.29 280 SER A CA 1
ATOM 885 C C . SER A 1 280 ? 35.015 -9.433 9.216 1.00 83.47 280 SER A C 1
ATOM 886 O O . SER A 1 280 ? 34.753 -8.860 10.276 1.00 83.04 280 SER A O 1
ATOM 889 N N . ARG A 1 281 ? 34.761 -10.728 9.010 1.00 79.13 281 ARG A N 1
ATOM 890 C CA . ARG A 1 281 ? 34.191 -11.549 10.073 1.00 78.34 281 ARG A CA 1
ATOM 891 C C . ARG A 1 281 ? 35.111 -11.598 11.287 1.00 87.11 281 ARG A C 1
ATOM 892 O O . ARG A 1 281 ? 34.640 -11.642 12.430 1.00 81.24 281 ARG A O 1
ATOM 900 N N . GLU A 1 282 ? 36.426 -11.593 11.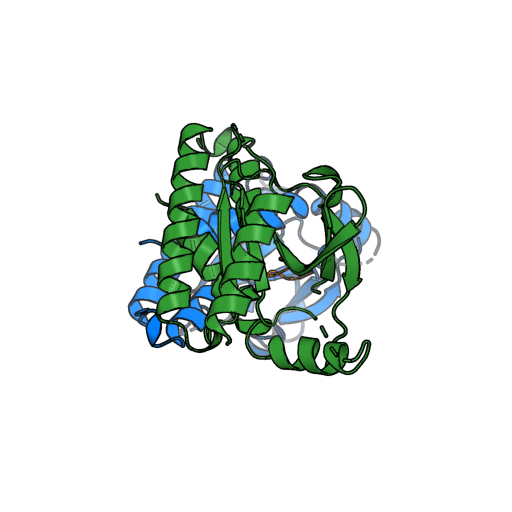059 1.00 91.04 282 GLU A N 1
ATOM 901 C CA . GLU A 1 282 ? 37.366 -11.541 12.175 1.00 89.56 282 GLU A CA 1
ATOM 902 C C . GLU A 1 282 ? 37.283 -10.205 12.902 1.00 85.28 282 GLU A C 1
ATOM 903 O O . GLU A 1 282 ? 37.365 -10.157 14.135 1.00 90.01 282 GLU A O 1
ATOM 905 N N . ASP A 1 283 ? 37.125 -9.108 12.156 1.00 83.68 283 ASP A N 1
ATOM 906 C CA . ASP A 1 283 ? 36.978 -7.801 12.786 1.00 86.40 283 ASP A CA 1
ATOM 907 C C . ASP A 1 283 ? 35.683 -7.698 13.580 1.00 81.27 283 ASP A C 1
ATOM 908 O O . ASP A 1 283 ? 35.643 -7.017 14.611 1.00 80.58 283 ASP A O 1
ATOM 913 N N . ARG A 1 284 ? 34.618 -8.358 13.119 1.00 78.82 284 ARG A N 1
ATOM 914 C CA . ARG A 1 284 ? 33.349 -8.309 13.837 1.00 73.07 284 ARG A CA 1
ATOM 915 C C . ARG A 1 284 ? 33.468 -8.974 15.203 1.00 79.90 284 ARG A C 1
ATOM 916 O O . ARG A 1 284 ? 33.005 -8.430 16.213 1.00 80.82 284 ARG A O 1
ATOM 924 N N . LEU A 1 285 ? 34.082 -10.158 15.250 1.00 82.02 285 LEU A N 1
ATOM 925 C CA . LEU A 1 285 ? 34.286 -10.834 16.527 1.00 81.52 285 LEU A CA 1
ATOM 926 C C . LEU A 1 285 ? 35.193 -10.021 17.440 1.00 79.59 285 LEU A C 1
ATOM 927 O O . LEU A 1 285 ? 34.932 -9.906 18.643 1.00 80.86 285 LEU A O 1
ATOM 932 N N . GLU A 1 286 ? 36.265 -9.448 16.886 1.00 76.84 286 GLU A N 1
ATOM 933 C CA . GLU A 1 286 ? 37.182 -8.644 17.688 1.00 76.78 286 GLU A CA 1
ATOM 934 C C . GLU A 1 286 ? 36.468 -7.444 18.299 1.00 79.71 286 GLU A C 1
ATOM 935 O O . GLU A 1 286 ? 36.643 -7.139 19.485 1.00 81.39 286 GLU A O 1
ATOM 937 N N . GLN A 1 287 ? 35.655 -6.749 17.499 1.00 71.94 287 GLN A N 1
ATOM 938 C CA . GLN A 1 287 ? 34.908 -5.610 18.019 1.00 78.72 287 GLN A CA 1
ATOM 939 C C . GLN A 1 287 ? 33.827 -6.048 18.998 1.00 79.13 287 GLN A C 1
ATOM 940 O O . GLN A 1 287 ? 33.493 -5.302 19.925 1.00 72.76 287 GLN A O 1
ATOM 946 N N . ALA A 1 288 ? 33.268 -7.246 18.807 1.00 76.49 288 ALA A N 1
ATOM 947 C CA . ALA A 1 288 ? 32.280 -7.761 19.749 1.00 75.98 288 ALA A CA 1
ATOM 948 C C . ALA A 1 288 ? 32.884 -7.942 21.136 1.00 76.18 288 ALA A C 1
ATOM 949 O O . ALA A 1 288 ? 32.245 -7.622 22.146 1.00 68.02 288 ALA A O 1
ATOM 951 N N . LYS A 1 289 ? 34.113 -8.460 21.207 1.00 77.55 289 LYS A N 1
ATOM 952 C CA . LYS A 1 289 ? 34.785 -8.592 22.497 1.00 76.67 289 LYS A CA 1
ATOM 953 C C . LYS A 1 289 ? 35.065 -7.227 23.115 1.00 78.22 289 LYS A C 1
ATOM 954 O O . LYS A 1 289 ? 34.934 -7.050 24.332 1.00 77.18 289 LYS A O 1
ATOM 960 N N . LEU A 1 290 ? 35.459 -6.252 22.292 1.00 76.00 290 LEU A N 1
ATOM 961 C CA . LEU A 1 290 ? 35.693 -4.904 22.801 1.00 74.36 290 LEU A CA 1
ATOM 962 C C . LEU A 1 290 ? 34.400 -4.279 23.310 1.00 77.09 290 LEU A C 1
ATOM 963 O O . LEU A 1 290 ? 34.394 -3.597 24.342 1.00 76.16 290 LEU A O 1
ATOM 968 N N . PHE A 1 291 ? 33.294 -4.498 22.593 1.00 72.95 291 PHE A N 1
ATOM 969 C CA . PHE A 1 291 ? 31.999 -4.000 23.047 1.00 70.67 291 PHE A CA 1
ATOM 970 C C . PHE A 1 291 ? 31.633 -4.576 24.410 1.00 66.53 291 PHE A C 1
ATOM 971 O O . PHE A 1 291 ? 31.083 -3.870 25.264 1.00 65.11 291 PHE A O 1
ATOM 979 N N . CYS A 1 292 ? 31.933 -5.858 24.632 1.00 69.98 292 CYS A N 1
ATOM 980 C CA . CYS A 1 292 ? 31.607 -6.482 25.910 1.00 73.69 292 CYS A CA 1
ATOM 981 C C . CYS A 1 292 ? 32.476 -5.934 27.036 1.00 73.22 292 CYS A C 1
ATOM 982 O O . CYS A 1 292 ? 31.974 -5.647 28.129 1.00 74.51 292 CYS A O 1
ATOM 985 N N . ARG A 1 293 ? 33.779 -5.789 26.791 1.00 75.35 293 ARG A N 1
ATOM 986 C CA . ARG A 1 293 ? 34.677 -5.253 27.811 1.00 75.17 293 ARG A CA 1
ATOM 987 C C . ARG A 1 293 ? 34.328 -3.812 28.163 1.00 76.25 293 ARG A C 1
ATOM 988 O O . ARG A 1 293 ? 34.278 -3.442 29.343 1.00 85.16 293 ARG A O 1
ATOM 996 N N . THR A 1 294 ? 34.091 -2.980 27.147 1.00 78.90 294 THR A N 1
ATOM 997 C CA . THR A 1 294 ? 33.837 -1.565 27.396 1.00 78.69 294 THR A CA 1
ATOM 998 C C . THR A 1 294 ? 32.552 -1.373 28.188 1.00 77.76 294 THR A C 1
ATOM 999 O O . THR A 1 294 ? 32.513 -0.588 29.142 1.00 77.26 294 THR A O 1
ATOM 1003 N N . LEU A 1 295 ? 31.493 -2.095 27.816 1.00 69.41 295 LEU A N 1
ATOM 1004 C CA . LEU A 1 295 ? 30.247 -1.999 28.565 1.00 68.65 295 LEU A CA 1
ATOM 1005 C C . LEU A 1 295 ? 30.431 -2.461 30.003 1.00 78.02 295 LEU A C 1
ATOM 1006 O O . LEU A 1 295 ? 29.782 -1.932 30.911 1.00 76.54 295 LEU A O 1
ATOM 1011 N N . GLU A 1 296 ? 31.314 -3.438 30.228 1.00 77.52 296 GLU A N 1
ATOM 1012 C CA . GLU A 1 296 ? 31.605 -3.880 31.588 1.00 79.13 296 GLU A CA 1
ATOM 1013 C C . GLU A 1 296 ? 32.202 -2.747 32.415 1.00 81.54 296 GLU A C 1
ATOM 1014 O O . GLU A 1 296 ? 31.725 -2.449 33.516 1.00 81.24 296 GLU A O 1
ATOM 1020 N N . ASP A 1 297 ? 33.259 -2.111 31.900 1.00 82.82 297 ASP A N 1
ATOM 1021 C CA . ASP A 1 297 ? 33.878 -0.993 32.607 1.00 81.57 297 ASP A CA 1
ATOM 1022 C C . ASP A 1 297 ? 32.891 0.150 32.811 1.00 77.80 297 ASP A C 1
ATOM 1023 O O . ASP A 1 297 ? 32.885 0.796 33.865 1.00 86.86 297 ASP A O 1
ATOM 1028 N N . ILE A 1 298 ? 32.055 0.419 31.807 1.00 75.20 298 ILE A N 1
ATOM 1029 C CA . ILE A 1 298 ? 31.070 1.491 31.918 1.00 78.89 298 ILE A CA 1
ATOM 1030 C C . ILE A 1 298 ? 30.122 1.216 33.076 1.00 74.31 298 ILE A C 1
ATOM 1031 O O . ILE A 1 298 ? 29.927 2.057 33.962 1.00 70.69 298 ILE A O 1
ATOM 1036 N N . LEU A 1 299 ? 29.511 0.032 33.077 1.00 76.27 299 LEU A N 1
ATOM 1037 C CA . LEU A 1 299 ? 28.542 -0.297 34.111 1.00 82.11 299 LEU A CA 1
ATOM 1038 C C . LEU A 1 299 ? 29.204 -0.438 35.473 1.00 84.08 299 LEU A C 1
ATOM 1039 O O . LEU A 1 299 ? 28.570 -0.177 36.498 1.00 86.34 299 LEU A O 1
ATOM 1044 N N . ALA A 1 300 ? 30.475 -0.827 35.509 1.00 79.21 300 ALA A N 1
ATOM 1045 C CA . ALA A 1 300 ? 31.140 -0.987 36.795 1.00 81.56 300 ALA A CA 1
ATOM 1046 C C . ALA A 1 300 ? 31.204 0.335 37.550 1.00 91.24 300 ALA A C 1
ATOM 1047 O O . ALA A 1 300 ? 30.951 0.380 38.761 1.00 91.39 300 ALA A O 1
ATOM 1049 N N . ASP A 1 301 ? 31.547 1.420 36.852 1.00 81.91 301 ASP A N 1
ATOM 1050 C CA . ASP A 1 301 ? 31.632 2.751 37.437 1.00 78.30 301 ASP A CA 1
ATOM 1051 C C . ASP A 1 301 ? 30.323 3.518 37.324 1.00 83.55 301 ASP A C 1
ATOM 1052 O O . ASP A 1 301 ? 30.314 4.741 37.490 1.00 91.46 301 ASP A O 1
ATOM 1057 N N . ALA A 1 302 ? 29.257 2.850 37.078 1.00 86.47 302 ALA A N 1
ATOM 1058 C CA . ALA A 1 302 ? 27.942 3.392 36.794 1.00 94.53 302 ALA A CA 1
ATOM 1059 C C . ALA A 1 302 ? 27.072 3.378 38.038 1.00 97.81 302 ALA A C 1
ATOM 1060 O O . ALA A 1 302 ? 27.248 2.532 38.916 1.00 98.14 302 ALA A O 1
ATOM 1062 N N . PRO A 1 303 ? 26.144 4.333 38.131 1.00 101.37 303 PRO A N 1
ATOM 1063 C CA . PRO A 1 303 ? 25.231 4.329 39.286 1.00 103.07 303 PRO A CA 1
ATOM 1064 C C . PRO A 1 303 ? 24.411 3.054 39.367 1.00 112.88 303 PRO A C 1
ATOM 1065 O O . PRO A 1 303 ? 24.258 2.486 40.460 1.00 110.85 303 PRO A O 1
ATOM 1069 N N . GLU A 1 304 ? 23.866 2.583 38.239 1.00 112.78 304 GLU A N 1
ATOM 1070 C CA . GLU A 1 304 ? 23.164 1.305 38.257 1.00 114.16 304 GLU A CA 1
ATOM 1071 C C . GLU A 1 304 ? 24.123 0.178 38.629 1.00 113.11 304 GLU A C 1
ATOM 1072 O O . GLU A 1 304 ? 23.724 -0.800 39.271 1.00 114.51 304 GLU A O 1
ATOM 1074 N N . SER A 1 305 ? 25.395 0.307 38.227 1.00 112.33 305 SER A N 1
ATOM 1075 C CA . SER A 1 305 ? 26.495 -0.591 38.622 1.00 112.22 305 SER A CA 1
ATOM 1076 C C . SER A 1 305 ? 26.181 -2.069 38.424 1.00 112.91 305 SER A C 1
ATOM 1077 O O . SER A 1 305 ? 26.601 -2.916 39.216 1.00 114.85 305 SER A O 1
ATOM 1080 N N . GLN A 1 306 ? 25.466 -2.391 37.348 1.00 104.72 306 GLN A N 1
ATOM 1081 C CA . GLN A 1 306 ? 25.119 -3.778 37.061 1.00 103.75 306 GLN A CA 1
ATOM 1082 C C . GLN A 1 306 ? 24.334 -4.393 38.221 1.00 109.64 306 GLN A C 1
ATOM 1083 O O . GLN A 1 306 ? 24.046 -5.595 38.223 1.00 107.68 306 GLN A O 1
ATOM 1089 N N . ASN A 1 307 ? 23.977 -3.573 39.216 1.00 113.16 307 ASN A N 1
ATOM 1090 C CA . ASN A 1 307 ? 23.192 -4.069 40.339 1.00 106.42 307 ASN A CA 1
ATOM 1091 C C . ASN A 1 307 ? 21.814 -4.488 39.852 1.00 108.74 307 ASN A C 1
ATOM 1092 O O . ASN A 1 307 ? 21.093 -5.211 40.553 1.00 114.71 307 ASN A O 1
ATOM 1097 N N . ASN A 1 308 ? 21.447 -4.004 38.660 1.00 101.96 308 ASN A N 1
ATOM 1098 C CA . ASN A 1 308 ? 20.237 -4.328 37.922 1.00 100.71 308 ASN A CA 1
ATOM 1099 C C . ASN A 1 308 ? 20.564 -4.858 36.527 1.00 95.18 308 ASN A C 1
ATOM 1100 O O . ASN A 1 308 ? 19.676 -4.895 35.669 1.00 95.53 308 ASN A O 1
ATOM 1105 N N . CYS A 1 309 ? 21.815 -5.253 36.273 1.00 93.00 309 CYS A N 1
ATOM 1106 C CA . CYS A 1 309 ? 22.268 -5.622 34.935 1.00 95.04 309 CYS A CA 1
ATOM 1107 C C . CYS A 1 309 ? 23.338 -6.706 34.979 1.00 92.57 309 CYS A C 1
ATOM 1108 O O . CYS A 1 309 ? 24.337 -6.573 35.691 1.00 101.45 309 CYS A O 1
ATOM 1111 N N . ARG A 1 310 ? 23.120 -7.787 34.235 1.00 90.71 310 ARG A N 1
ATOM 1112 C CA . ARG A 1 310 ? 24.127 -8.827 34.085 1.00 85.98 310 ARG A CA 1
ATOM 1113 C C . ARG A 1 310 ? 24.461 -8.987 32.608 1.00 84.26 310 ARG A C 1
ATOM 1114 O O . ARG A 1 310 ? 23.586 -8.857 31.745 1.00 78.39 310 ARG A O 1
ATOM 1116 N N . LEU A 1 311 ? 25.730 -9.252 32.313 1.00 82.79 311 LEU A N 1
ATOM 1117 C CA . LEU A 1 311 ? 26.194 -9.389 30.936 1.00 76.80 311 LEU A CA 1
ATOM 1118 C C . LEU A 1 311 ? 26.469 -10.854 30.623 1.00 79.46 311 LEU A C 1
ATOM 1119 O O . LEU A 1 311 ? 27.260 -11.506 31.312 1.00 80.62 311 LEU A O 1
ATOM 1124 N N . ILE A 1 312 ? 25.828 -11.356 29.573 1.00 78.52 312 ILE A N 1
ATOM 1125 C CA . ILE A 1 312 ? 25.957 -12.743 29.147 1.00 74.34 312 ILE A CA 1
ATOM 1126 C C . ILE A 1 312 ? 26.718 -12.735 27.828 1.00 77.33 312 ILE A C 1
ATOM 1127 O O . ILE A 1 312 ? 26.159 -12.411 26.774 1.00 76.71 312 ILE A O 1
ATOM 1132 N N . ALA A 1 313 ? 28.004 -13.068 27.880 1.00 76.20 313 ALA A N 1
ATOM 1133 C CA . ALA A 1 313 ? 28.840 -13.164 26.691 1.00 69.02 313 ALA A CA 1
ATOM 1134 C C . ALA A 1 313 ? 29.060 -14.639 26.386 1.00 77.50 313 ALA A C 1
ATOM 1135 O O . ALA A 1 313 ? 29.610 -15.372 27.215 1.00 79.90 313 ALA A O 1
ATOM 1137 N N . TYR A 1 314 ? 28.625 -15.071 25.206 1.00 80.76 314 TYR A N 1
ATOM 1138 C CA . TYR A 1 314 ? 28.714 -16.470 24.822 1.00 78.66 314 TYR A CA 1
ATOM 1139 C C . TYR A 1 314 ? 29.043 -16.568 23.342 1.00 85.53 314 TYR A C 1
ATOM 1140 O O . TYR A 1 314 ? 28.467 -15.850 22.520 1.00 88.51 314 TYR A O 1
ATOM 1149 N N . GLN A 1 315 ? 29.981 -17.449 23.012 1.00 90.12 315 GLN A N 1
ATOM 1150 C CA . GLN A 1 315 ? 30.357 -17.718 21.630 1.00 93.03 315 GLN A CA 1
ATOM 1151 C C . GLN A 1 315 ? 29.737 -19.051 21.229 1.00 93.65 315 GLN A C 1
ATOM 1152 O O . GLN A 1 315 ? 30.131 -20.104 21.741 1.00 94.28 315 GLN A O 1
ATOM 1158 N N . GLU A 1 316 ? 28.760 -19.000 20.329 1.00 99.93 316 GLU A N 1
ATOM 1159 C CA . GLU A 1 316 ? 28.097 -20.217 19.887 1.00 93.47 316 GLU A CA 1
ATOM 1160 C C . GLU A 1 316 ? 29.101 -21.139 19.198 1.00 93.66 316 GLU A C 1
ATOM 1161 O O . GLU A 1 316 ? 30.006 -20.663 18.503 1.00 101.01 316 GLU A O 1
ATOM 1167 N N . PRO A 1 317 ? 28.978 -22.463 19.371 1.00 94.15 317 PRO A N 1
ATOM 1168 C CA . PRO A 1 317 ? 29.890 -23.419 18.736 1.00 99.48 317 PRO A CA 1
ATOM 1169 C C . PRO A 1 317 ? 29.449 -23.798 17.325 1.00 98.03 317 PRO A C 1
ATOM 1170 O O . PRO A 1 317 ? 28.261 -23.691 17.018 1.00 94.23 317 PRO A O 1
ATOM 1174 N N . PHE A 1 323 ? 25.756 -26.169 22.932 1.00 96.31 323 PHE A N 1
ATOM 1175 C CA . PHE A 1 323 ? 25.568 -25.026 23.811 1.00 101.53 323 PHE A CA 1
ATOM 1176 C C . PHE A 1 323 ? 24.108 -24.786 24.085 1.00 99.01 323 PHE A C 1
ATOM 1177 O O . PHE A 1 323 ? 23.339 -24.520 23.165 1.00 97.08 323 PHE A O 1
ATOM 1185 N N . SER A 1 324 ? 23.713 -24.877 25.344 1.00 87.87 324 SER A N 1
ATOM 1186 C CA . SER A 1 324 ? 22.334 -24.554 25.689 1.00 85.44 324 SER A CA 1
ATOM 1187 C C . SER A 1 324 ? 22.315 -23.144 26.261 1.00 85.80 324 SER A C 1
ATOM 1188 O O . SER A 1 324 ? 22.823 -22.908 27.363 1.00 88.74 324 SER A O 1
ATOM 1191 N N . LEU A 1 325 ? 21.736 -22.206 25.508 1.00 81.86 325 LEU A N 1
ATOM 1192 C CA . LEU A 1 325 ? 21.645 -20.832 25.989 1.00 85.06 325 LEU A CA 1
ATOM 1193 C C . LEU A 1 325 ? 20.780 -20.746 27.238 1.00 76.66 325 LEU A C 1
ATOM 1194 O O . LEU A 1 325 ? 21.097 -19.999 28.170 1.00 72.50 325 LEU A O 1
ATOM 1199 N N . SER A 1 326 ? 19.684 -21.508 27.273 1.00 77.07 326 SER A N 1
ATOM 1200 C CA . SER A 1 326 ? 18.827 -21.516 28.453 1.00 79.88 326 SER A CA 1
ATOM 1201 C C . SER A 1 326 ? 19.595 -21.966 29.689 1.00 77.83 326 SER A C 1
ATOM 1202 O O . SER A 1 326 ? 19.399 -21.422 30.780 1.00 76.83 326 SER A O 1
ATOM 1205 N N . GLN A 1 327 ? 20.505 -22.928 29.532 1.00 77.68 327 GLN A N 1
ATOM 1206 C CA . GLN A 1 327 ? 21.271 -23.404 30.679 1.00 78.79 327 GLN A CA 1
ATOM 1207 C C . GLN A 1 327 ? 22.266 -22.354 31.159 1.00 80.20 327 GLN A C 1
ATOM 1208 O O . GLN A 1 327 ? 22.517 -22.236 32.365 1.00 80.14 327 GLN A O 1
ATOM 1214 N N . GLU A 1 328 ? 22.843 -21.582 30.235 1.00 80.43 328 GLU A N 1
ATOM 1215 C CA . GLU A 1 328 ? 23.822 -20.573 30.629 1.00 79.62 328 GLU A CA 1
ATOM 1216 C C . GLU A 1 328 ? 23.174 -19.437 31.414 1.00 81.65 328 GLU A C 1
ATOM 1217 O O . GLU A 1 328 ? 23.732 -18.973 32.415 1.00 85.58 328 GLU A O 1
ATOM 1223 N N . VAL A 1 329 ? 22.001 -18.969 30.977 1.00 76.39 329 VAL A N 1
ATOM 1224 C CA . VAL A 1 329 ? 21.307 -17.927 31.729 1.00 81.01 329 VAL A CA 1
ATOM 1225 C C . VAL A 1 329 ? 20.774 -18.483 33.047 1.00 76.16 329 VAL A C 1
ATOM 1226 O O . VAL A 1 329 ? 20.805 -17.802 34.080 1.00 77.13 329 VAL A O 1
ATOM 1230 N N . LEU A 1 330 ? 20.283 -19.728 33.036 1.00 75.79 330 LEU A N 1
ATOM 1231 C CA . LEU A 1 330 ? 19.845 -20.368 34.276 1.00 80.85 330 LEU A CA 1
ATOM 1232 C C . LEU A 1 330 ? 20.977 -20.469 35.288 1.00 81.19 330 LEU A C 1
ATOM 1233 O O . LEU A 1 330 ? 20.760 -20.279 36.491 1.00 71.68 330 LEU A O 1
ATOM 1238 N N . ARG A 1 331 ? 22.192 -20.766 34.822 1.00 78.95 331 ARG A N 1
ATOM 1239 C CA . ARG A 1 331 ? 23.331 -20.856 35.730 1.00 78.35 331 ARG A CA 1
ATOM 1240 C C . ARG A 1 331 ? 23.585 -19.531 36.439 1.00 85.47 331 ARG A C 1
ATOM 1241 O O . ARG A 1 331 ? 23.874 -19.506 37.641 1.00 81.06 331 ARG A O 1
ATOM 1249 N N . HIS A 1 332 ? 23.474 -18.416 35.713 1.00 82.58 332 HIS A N 1
ATOM 1250 C CA . HIS A 1 332 ? 23.685 -17.111 36.328 1.00 82.46 332 HIS A CA 1
ATOM 1251 C C . HIS A 1 332 ? 22.516 -16.722 37.222 1.00 78.55 332 HIS A C 1
ATOM 1252 O O . HIS A 1 332 ? 22.713 -16.051 38.241 1.00 71.84 332 HIS A O 1
ATOM 1259 N N . LEU A 1 333 ? 21.300 -17.130 36.856 1.00 80.10 333 LEU A N 1
ATOM 1260 C CA . LEU A 1 333 ? 20.132 -16.803 37.665 1.00 75.78 333 LEU A CA 1
ATOM 1261 C C . LEU A 1 333 ? 20.208 -17.466 39.034 1.00 75.19 333 LEU A C 1
ATOM 1262 O O . LEU A 1 333 ? 19.944 -16.824 40.058 1.00 72.84 333 LEU A O 1
ATOM 1267 N N . ARG A 1 334 ? 20.561 -18.753 39.072 1.00 74.11 334 ARG A N 1
ATOM 1268 C CA . ARG A 1 334 ? 20.678 -19.446 40.350 1.00 77.17 334 ARG A CA 1
ATOM 1269 C C . ARG A 1 334 ? 21.825 -18.886 41.180 1.00 80.20 334 ARG A C 1
ATOM 1270 O O . ARG A 1 334 ? 21.736 -18.844 42.412 1.00 75.99 334 ARG A O 1
ATOM 1278 N N . GLN A 1 335 ? 22.908 -18.457 40.524 1.00 82.17 335 GLN A N 1
ATOM 1279 C CA . GLN A 1 335 ? 23.999 -17.810 41.243 1.00 78.11 335 GLN A CA 1
ATOM 1280 C C . GLN A 1 335 ? 23.528 -16.507 41.875 1.00 81.68 335 GLN A C 1
ATOM 1281 O O . GLN A 1 335 ? 23.895 -16.191 43.013 1.00 82.61 335 GLN A O 1
ATOM 1287 N N . GLU A 1 336 ? 22.720 -15.733 41.144 1.00 77.99 336 GLU A N 1
ATOM 1288 C CA . GLU A 1 336 ? 22.169 -14.502 41.702 1.00 83.47 336 GLU A CA 1
ATOM 1289 C C . GLU A 1 336 ? 21.311 -14.794 42.926 1.00 79.25 336 GLU A C 1
ATOM 1290 O O . GLU A 1 336 ? 21.384 -14.075 43.930 1.00 77.59 336 GLU A O 1
ATOM 1296 N N . GLU A 1 337 ? 20.491 -15.848 42.864 1.00 77.23 337 GLU A N 1
ATOM 1297 C CA . GLU A 1 337 ? 19.708 -16.235 44.033 1.00 77.61 337 GLU A CA 1
ATOM 1298 C C . GLU A 1 337 ? 20.615 -16.666 45.176 1.00 81.15 337 GLU A C 1
ATOM 1299 O O . GLU A 1 337 ? 20.338 -16.369 46.343 1.00 73.82 337 GLU A O 1
ATOM 1305 N N . LYS A 1 338 ? 21.700 -17.377 44.858 1.00 79.72 338 LYS A N 1
ATOM 1306 C CA . LYS A 1 338 ? 22.673 -17.743 45.882 1.00 81.79 338 LYS A CA 1
ATOM 1307 C C . LYS A 1 338 ? 23.225 -16.503 46.572 1.00 80.73 338 LYS A C 1
ATOM 1308 O O . LYS A 1 338 ? 23.215 -16.408 47.803 1.00 89.25 338 LYS A O 1
ATOM 1314 N N . GLU A 1 339 ? 23.697 -15.530 45.788 1.00 82.88 339 GLU A N 1
ATOM 1315 C CA . GLU A 1 339 ? 24.223 -14.300 46.370 1.00 81.57 339 GLU A CA 1
ATOM 1316 C C . GLU A 1 339 ? 23.161 -13.575 47.187 1.00 87.92 339 GLU A C 1
ATOM 1317 O O . GLU A 1 339 ? 23.459 -13.019 48.251 1.00 92.63 339 GLU A O 1
ATOM 1323 N N . GLU A 1 340 ? 21.912 -13.585 46.716 1.00 79.22 340 GLU A N 1
ATOM 1324 C CA . GLU A 1 340 ? 20.850 -12.856 47.400 1.00 84.43 340 GLU A CA 1
ATOM 1325 C C . GLU A 1 340 ? 20.563 -13.404 48.793 1.00 88.28 340 GLU A C 1
ATOM 1326 O O . GLU A 1 340 ? 19.981 -12.688 49.616 1.00 89.33 340 GLU A O 1
ATOM 1332 N N . VAL A 1 341 ? 20.952 -14.644 49.083 1.00 85.99 341 VAL A N 1
ATOM 1333 C CA . VAL A 1 341 ? 20.686 -15.235 50.388 1.00 92.33 341 VAL A CA 1
ATOM 1334 C C . VAL A 1 341 ? 21.946 -15.424 51.226 1.00 91.20 341 VAL A C 1
ATOM 1335 O O . VAL A 1 341 ? 21.829 -15.626 52.445 1.00 90.98 341 VAL A O 1
ATOM 1339 N N . THR A 1 342 ? 23.138 -15.363 50.631 1.00 90.82 342 THR A N 1
ATOM 1340 C CA . THR A 1 342 ? 24.365 -15.402 51.420 1.00 93.51 342 THR A CA 1
ATOM 1341 C C . THR A 1 342 ? 24.803 -14.011 51.872 1.00 93.86 342 THR A C 1
ATOM 1342 O O . THR A 1 342 ? 25.104 -13.810 53.052 1.00 94.55 342 THR A O 1
ATOM 1346 N N . VAL A 1 343 ? 24.842 -13.048 50.956 1.00 97.48 343 VAL A N 1
ATOM 1347 C CA . VAL A 1 343 ? 25.314 -11.706 51.285 1.00 100.58 343 VAL A CA 1
ATOM 1348 C C . VAL A 1 343 ? 24.176 -10.864 51.854 1.00 100.70 343 VAL A C 1
ATOM 1349 O O . VAL A 1 343 ? 23.001 -11.181 51.671 1.00 103.17 343 VAL A O 1
ATOM 1353 N N . PRO B 2 6 ? 13.458 9.555 14.693 1.00 82.59 6 PRO B N 1
ATOM 1354 C CA . PRO B 2 6 ? 14.539 9.978 15.586 1.00 81.67 6 PRO B CA 1
ATOM 1355 C C . PRO B 2 6 ? 15.697 8.986 15.586 1.00 77.50 6 PRO B C 1
ATOM 1356 O O . PRO B 2 6 ? 16.148 8.576 14.519 1.00 82.41 6 PRO B O 1
ATOM 1360 N N . TRP B 2 7 ? 16.169 8.604 16.769 1.00 85.14 7 TRP B N 1
ATOM 1361 C CA . TRP B 2 7 ? 17.247 7.631 16.893 1.00 86.29 7 TRP B CA 1
ATOM 1362 C C . TRP B 2 7 ? 16.886 6.544 17.889 1.00 82.63 7 TRP B C 1
ATOM 1363 O O . TRP B 2 7 ? 17.694 6.164 18.741 1.00 86.72 7 TRP B O 1
ATOM 1374 N N . SER B 2 8 ? 15.670 6.012 17.785 1.00 88.23 8 SER B N 1
ATOM 1375 C CA . SER B 2 8 ? 15.276 4.860 18.585 1.00 80.74 8 SER B CA 1
ATOM 1376 C C . SER B 2 8 ? 15.837 3.587 17.960 1.00 89.94 8 SER B C 1
ATOM 1377 O O . SER B 2 8 ? 15.105 2.615 17.744 1.00 94.71 8 SER B O 1
ATOM 1380 N N . TYR B 2 9 ? 17.139 3.605 17.655 1.00 89.45 9 TYR B N 1
ATOM 1381 C CA . TYR B 2 9 ? 17.807 2.463 17.037 1.00 82.09 9 TYR B CA 1
ATOM 1382 C C . TYR B 2 9 ? 17.571 1.187 17.835 1.00 82.19 9 TYR B C 1
ATOM 1383 O O . TYR B 2 9 ? 17.248 0.134 17.273 1.00 82.62 9 TYR B O 1
ATOM 1392 N N . TYR B 2 10 ? 17.719 1.267 19.151 1.00 64.29 10 TYR B N 1
ATOM 1393 C CA . TYR B 2 10 ? 17.505 0.119 20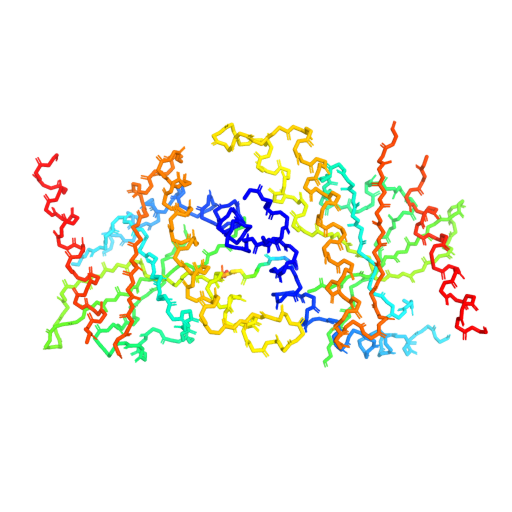.012 1.00 80.90 10 TYR B CA 1
ATOM 1394 C C . TYR B 2 10 ? 16.017 -0.024 20.330 1.00 85.13 10 TYR B C 1
ATOM 1395 O O . TYR B 2 10 ? 15.205 0.859 20.038 1.00 95.22 10 TYR B O 1
ATOM 1404 N N . SER B 2 11 ? 15.660 -1.162 20.922 1.00 76.36 11 SER B N 1
ATOM 1405 C CA . SER B 2 11 ? 14.256 -1.532 21.055 1.00 82.75 11 SER B CA 1
ATOM 1406 C C . SER B 2 11 ? 13.486 -0.506 21.880 1.00 82.60 11 SER B C 1
ATOM 1407 O O . SER B 2 11 ? 14.024 0.122 22.797 1.00 90.54 11 SER B O 1
ATOM 1410 N N . TYR B 2 12 ? 12.212 -0.338 21.539 1.00 89.57 12 TYR B N 1
ATOM 1411 C CA . TYR B 2 12 ? 11.349 0.626 22.214 1.00 94.82 12 TYR B CA 1
ATOM 1412 C C . TYR B 2 12 ? 9.945 0.068 22.424 1.00 91.84 12 TYR B C 1
ATOM 1413 O O . TYR B 2 12 ? 9.692 -1.111 22.183 1.00 93.13 12 TYR B O 1
ATOM 1422 N N . PHE C 1 153 ? 39.051 4.720 22.051 1.00 99.58 153 PHE D N 1
ATOM 1423 C CA . PHE C 1 153 ? 39.488 6.064 22.410 1.00 91.03 153 PHE D CA 1
ATOM 1424 C C . PHE C 1 153 ? 38.631 7.118 21.718 1.00 90.58 153 PHE D C 1
ATOM 1425 O O . PHE C 1 153 ? 38.222 8.102 22.334 1.00 86.21 153 PHE D O 1
ATOM 1427 N N . ASN C 1 154 ? 38.364 6.908 20.430 1.00 88.77 154 ASN D N 1
ATOM 1428 C CA . ASN C 1 154 ? 37.560 7.830 19.630 1.00 80.45 154 ASN D CA 1
ATOM 1429 C C . ASN C 1 154 ? 36.133 7.294 19.579 1.00 77.57 154 ASN D C 1
ATOM 1430 O O . ASN C 1 154 ? 35.837 6.347 18.845 1.00 83.14 154 ASN D O 1
ATOM 1435 N N . VAL C 1 155 ? 35.249 7.908 20.371 1.00 79.70 155 VAL D N 1
ATOM 1436 C CA . VAL C 1 155 ? 33.863 7.452 20.472 1.00 72.88 155 VAL D CA 1
ATOM 1437 C C . VAL C 1 155 ? 33.016 7.867 19.280 1.00 71.01 155 VAL D C 1
ATOM 1438 O O . VAL C 1 155 ? 31.933 7.300 19.076 1.00 72.02 155 VAL D O 1
ATOM 1442 N N . ALA C 1 156 ? 33.479 8.835 18.483 1.00 72.22 156 ALA D N 1
ATOM 1443 C CA . ALA C 1 156 ? 32.703 9.294 17.336 1.00 70.18 156 ALA D CA 1
ATOM 1444 C C . ALA C 1 156 ? 32.610 8.224 16.259 1.00 69.63 156 ALA D C 1
ATOM 1445 O O . ALA C 1 156 ? 31.618 8.176 15.523 1.00 73.57 156 ALA D O 1
ATOM 1447 N N . HIS C 1 157 ? 33.639 7.377 16.143 1.00 70.65 157 HIS D N 1
ATOM 1448 C CA . HIS C 1 157 ? 33.642 6.317 15.137 1.00 77.77 157 HIS D CA 1
ATOM 1449 C C . HIS C 1 157 ? 32.415 5.425 15.262 1.00 72.80 157 HIS D C 1
ATOM 1450 O O . HIS C 1 157 ? 31.722 5.160 14.273 1.00 72.60 157 HIS D O 1
ATOM 1457 N N . GLY C 1 158 ? 32.137 4.940 16.473 1.00 70.08 158 GLY D N 1
ATOM 1458 C CA . GLY C 1 158 ? 30.951 4.123 16.675 1.00 66.35 158 GLY D CA 1
ATOM 1459 C C . GLY C 1 158 ? 29.666 4.886 16.421 1.00 69.32 158 GLY D C 1
ATOM 1460 O O . GLY C 1 158 ? 28.725 4.357 15.823 1.00 67.51 158 GLY D O 1
ATOM 1461 N N . LEU C 1 159 ? 29.607 6.138 16.881 1.00 64.24 159 LEU D N 1
ATOM 1462 C CA . LEU C 1 159 ? 28.401 6.941 16.704 1.00 64.75 159 LEU D CA 1
ATOM 1463 C C . LEU C 1 159 ? 28.108 7.182 15.230 1.00 66.55 159 LEU D C 1
ATOM 1464 O O . LEU C 1 159 ? 26.952 7.100 14.798 1.00 62.41 159 LEU D O 1
ATOM 1469 N N . ALA C 1 160 ? 29.141 7.480 14.440 1.00 62.81 160 ALA D N 1
ATOM 1470 C CA . ALA C 1 160 ? 28.940 7.725 13.016 1.00 67.91 160 ALA D CA 1
ATOM 1471 C C . ALA C 1 160 ? 28.470 6.465 12.300 1.00 61.81 160 ALA D C 1
ATOM 1472 O O . ALA C 1 160 ? 27.470 6.490 11.573 1.00 63.68 160 ALA D O 1
ATOM 1474 N N . TRP C 1 161 ? 29.184 5.353 12.489 1.00 60.30 161 TRP D N 1
ATO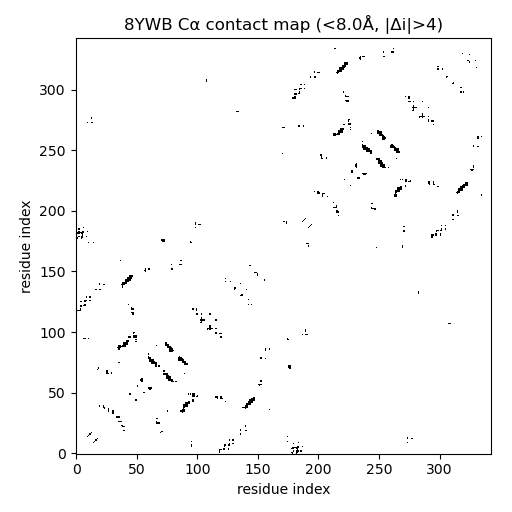M 1475 C CA . TRP C 1 161 ? 28.807 4.110 11.824 1.00 62.68 161 TRP D CA 1
ATOM 1476 C C . TRP C 1 161 ? 27.412 3.657 12.236 1.00 69.19 161 TRP D C 1
ATOM 1477 O O . TRP C 1 161 ? 26.617 3.232 11.390 1.00 73.79 161 TRP D O 1
ATOM 1488 N N . SER C 1 162 ? 27.093 3.744 13.530 1.00 64.04 162 SER D N 1
ATOM 1489 C CA . SER C 1 162 ? 25.757 3.367 13.983 1.00 66.70 162 SER D CA 1
ATOM 1490 C C . SER C 1 162 ? 24.697 4.301 13.415 1.00 61.97 162 SER D C 1
ATOM 1491 O O . SER C 1 162 ? 23.598 3.859 13.059 1.00 64.57 162 SER D O 1
ATOM 1494 N N . TYR C 1 163 ? 25.008 5.597 13.325 1.00 64.34 163 TYR D N 1
ATOM 1495 C CA . TYR C 1 163 ? 24.057 6.553 12.769 1.00 63.26 163 TYR D CA 1
ATOM 1496 C C . TYR C 1 163 ? 23.782 6.272 11.300 1.00 68.41 163 TYR D C 1
ATOM 1497 O O . TYR C 1 163 ? 22.656 6.467 10.829 1.00 67.18 163 TYR D O 1
ATOM 1506 N N . TYR C 1 164 ? 24.794 5.811 10.564 1.00 56.86 164 TYR D N 1
ATOM 1507 C CA . TYR C 1 164 ? 24.601 5.480 9.158 1.00 73.42 164 TYR D CA 1
ATOM 1508 C C . TYR C 1 164 ? 23.994 4.094 8.988 1.00 72.75 164 TYR D C 1
ATOM 1509 O O . TYR C 1 164 ? 23.081 3.910 8.176 1.00 70.95 164 TYR D O 1
ATOM 1518 N N . ILE C 1 165 ? 24.481 3.111 9.747 1.00 62.05 165 ILE D N 1
ATOM 1519 C CA . ILE C 1 165 ? 23.993 1.744 9.598 1.00 67.31 165 ILE D CA 1
ATOM 1520 C C . ILE C 1 165 ? 22.566 1.621 10.119 1.00 72.68 165 ILE D C 1
ATOM 1521 O O . ILE C 1 165 ? 21.732 0.922 9.530 1.00 73.40 165 ILE D O 1
ATOM 1526 N N . GLY C 1 166 ? 22.255 2.308 11.215 1.00 73.43 166 GLY D N 1
ATOM 1527 C CA . GLY C 1 166 ? 20.980 2.119 11.879 1.00 66.76 166 GLY D CA 1
ATOM 1528 C C . GLY C 1 166 ? 19.901 3.133 11.561 1.00 65.71 166 GLY D C 1
ATOM 1529 O O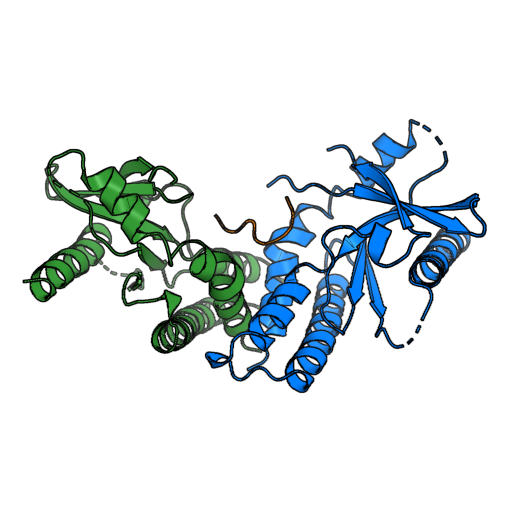 . GLY C 1 166 ? 18.754 2.965 11.985 1.00 67.08 166 GLY D O 1
ATOM 1530 N N . TYR C 1 167 ? 20.240 4.185 10.818 1.00 67.17 167 TYR D N 1
ATOM 1531 C CA . TYR C 1 167 ? 19.267 5.236 10.548 1.00 70.00 167 TYR D CA 1
ATOM 1532 C C . TYR C 1 167 ? 19.357 5.737 9.113 1.00 76.36 167 TYR D C 1
ATOM 1533 O O . TYR C 1 167 ? 18.392 5.624 8.349 1.00 77.66 167 TYR D O 1
ATOM 1542 N N . LEU C 1 168 ? 20.509 6.302 8.744 1.00 71.14 168 LEU D N 1
ATOM 1543 C CA . LEU C 1 168 ? 20.641 6.937 7.436 1.00 73.65 168 LEU D CA 1
ATOM 1544 C C . LEU C 1 168 ? 20.434 5.935 6.306 1.00 81.22 168 LEU D C 1
ATOM 1545 O O . LEU C 1 168 ? 19.775 6.245 5.307 1.00 84.19 168 LEU D O 1
ATOM 1550 N N . ARG C 1 169 ? 20.982 4.726 6.447 1.00 79.61 169 ARG D N 1
ATOM 1551 C CA . ARG C 1 169 ? 20.859 3.721 5.397 1.00 75.12 169 ARG D CA 1
ATOM 1552 C C . ARG C 1 169 ? 19.419 3.269 5.178 1.00 75.30 169 ARG D C 1
ATOM 1553 O O . ARG C 1 169 ? 19.127 2.656 4.146 1.00 85.42 169 ARG D O 1
ATOM 1561 N N . LEU C 1 170 ? 18.513 3.562 6.109 1.00 74.17 170 LEU D N 1
ATOM 1562 C CA . LEU C 1 170 ? 17.145 3.066 6.037 1.00 77.66 170 LEU D CA 1
ATOM 1563 C C . LEU C 1 170 ? 16.118 4.135 5.684 1.00 82.41 170 LEU D C 1
ATOM 1564 O O . LEU C 1 170 ? 14.937 3.806 5.532 1.00 82.28 170 LEU D O 1
ATOM 1569 N N . ILE C 1 171 ? 16.521 5.398 5.550 1.00 84.51 171 ILE D N 1
ATOM 1570 C CA . ILE C 1 171 ? 15.570 6.463 5.243 1.00 82.34 171 ILE D CA 1
ATOM 1571 C C . ILE C 1 171 ? 16.008 7.212 3.991 1.00 87.06 171 ILE D C 1
ATOM 1572 O O . ILE C 1 171 ? 15.178 7.775 3.268 1.00 92.07 171 ILE D O 1
ATOM 1577 N N . LEU C 1 172 ? 17.312 7.225 3.727 1.00 87.62 172 LEU D N 1
ATOM 1578 C CA . LEU C 1 172 ? 17.879 7.911 2.571 1.00 93.57 172 LEU D CA 1
ATOM 1579 C C . LEU C 1 172 ? 17.502 7.278 1.230 1.00 98.50 172 LEU D C 1
ATOM 1580 O O . LEU C 1 172 ? 17.230 8.020 0.277 1.00 98.39 172 LEU D O 1
ATOM 1585 N N . PRO C 1 173 ? 17.494 5.940 1.089 1.00 95.95 173 PRO D N 1
ATOM 1586 C CA . PRO C 1 173 ? 17.233 5.364 -0.246 1.00 99.23 173 PRO D CA 1
ATOM 1587 C C . PRO C 1 173 ? 15.939 5.832 -0.891 1.00 103.68 173 PRO D C 1
ATOM 1588 O O . PRO C 1 173 ? 15.931 6.140 -2.089 1.00 102.13 173 PRO D O 1
ATOM 1592 N N . GLU C 1 174 ? 14.844 5.897 -0.138 1.00 105.68 174 GLU D N 1
ATOM 1593 C CA . GLU C 1 174 ? 13.556 6.294 -0.688 1.00 103.72 174 GLU D CA 1
ATOM 1594 C C . GLU C 1 174 ? 13.219 7.755 -0.421 1.00 103.28 174 GLU D C 1
ATOM 1595 O O . GLU C 1 174 ? 12.098 8.177 -0.714 1.00 101.53 174 GLU D O 1
ATOM 1601 N N . LEU C 1 175 ? 14.172 8.542 0.087 1.00 98.25 175 LEU D N 1
ATOM 1602 C CA . LEU C 1 175 ? 13.874 9.912 0.501 1.00 96.72 175 LEU D CA 1
ATOM 1603 C C . LEU C 1 175 ? 13.340 10.745 -0.658 1.00 98.40 175 LEU D C 1
ATOM 1604 O O . LEU C 1 175 ? 12.347 11.466 -0.511 1.00 97.63 175 LEU D O 1
ATOM 1609 N N . GLN C 1 176 ? 13.994 10.663 -1.820 1.00 104.81 176 GLN D N 1
ATOM 1610 C CA . GLN C 1 176 ? 13.558 11.448 -2.972 1.00 97.13 176 GLN D CA 1
ATOM 1611 C C . GLN C 1 176 ? 12.130 11.098 -3.373 1.00 90.95 176 GLN D C 1
ATOM 1612 O O . GLN C 1 176 ? 11.335 11.986 -3.703 1.00 87.82 176 GLN D O 1
ATOM 1618 N N . ALA C 1 177 ? 11.791 9.806 -3.362 1.00 100.17 177 ALA D N 1
ATOM 1619 C CA . ALA C 1 177 ? 10.444 9.387 -3.740 1.00 104.07 177 ALA D CA 1
ATOM 1620 C C . ALA C 1 177 ? 9.390 9.977 -2.809 1.00 100.23 177 ALA D C 1
ATOM 1621 O O . ALA C 1 177 ? 8.312 10.381 -3.260 1.00 98.49 177 ALA D O 1
ATOM 1623 N N . ARG C 1 178 ? 9.678 10.032 -1.505 1.00 97.93 178 ARG D N 1
ATOM 1624 C CA . ARG C 1 178 ? 8.741 10.654 -0.573 1.00 96.48 178 ARG D CA 1
ATOM 1625 C C . ARG C 1 178 ? 8.618 12.152 -0.824 1.00 97.81 178 ARG D C 1
ATOM 1626 O O . ARG C 1 178 ? 7.526 12.719 -0.706 1.00 98.24 178 ARG D O 1
ATOM 1634 N N . ILE C 1 179 ? 9.726 12.811 -1.169 1.00 97.44 179 ILE D N 1
ATOM 1635 C CA . ILE C 1 179 ? 9.667 14.240 -1.455 1.00 97.16 179 ILE D CA 1
ATOM 1636 C C . ILE C 1 179 ? 8.979 14.486 -2.791 1.00 102.98 179 ILE D C 1
ATOM 1637 O O . ILE C 1 179 ? 8.202 15.437 -2.938 1.00 105.00 179 ILE D O 1
ATOM 1642 N N . ARG C 1 180 ? 9.245 13.631 -3.783 1.00 101.01 180 ARG D N 1
ATOM 1643 C CA . ARG C 1 180 ? 8.610 13.783 -5.088 1.00 100.03 180 ARG D CA 1
ATOM 1644 C C . ARG C 1 180 ? 7.097 13.629 -4.982 1.00 99.15 180 ARG D C 1
ATOM 1645 O O . ARG C 1 180 ? 6.340 14.417 -5.561 1.00 97.32 180 ARG D O 1
ATOM 1647 N N . THR C 1 181 ? 6.638 12.607 -4.253 1.00 94.36 181 THR D N 1
ATOM 1648 C CA . THR C 1 181 ? 5.205 12.445 -4.028 1.00 96.04 181 THR D CA 1
ATOM 1649 C C . THR C 1 181 ? 4.624 13.661 -3.318 1.00 100.72 181 THR D C 1
ATOM 1650 O O . THR C 1 181 ? 3.528 14.124 -3.657 1.00 104.12 181 THR D O 1
ATOM 1654 N N . TYR C 1 182 ? 5.346 14.190 -2.328 1.00 102.93 182 TYR D N 1
ATOM 1655 C CA . TYR C 1 182 ? 4.928 15.433 -1.687 1.00 102.10 182 TYR D CA 1
ATOM 1656 C C . TYR C 1 182 ? 4.984 16.594 -2.671 1.00 102.31 182 TYR D C 1
ATOM 1657 O O . TYR C 1 182 ? 4.069 17.424 -2.720 1.00 103.25 182 TYR D O 1
ATOM 1666 N N . ASN C 1 183 ? 6.055 16.666 -3.465 1.00 100.15 183 ASN D N 1
ATOM 1667 C CA . ASN C 1 183 ? 6.241 17.758 -4.413 1.00 103.79 183 ASN D CA 1
ATOM 1668 C C . ASN C 1 183 ? 5.206 17.755 -5.530 1.00 104.14 183 ASN D C 1
ATOM 1669 O O . ASN C 1 183 ? 5.140 18.731 -6.284 1.00 105.59 183 ASN D O 1
ATOM 1674 N N . GLN C 1 184 ? 4.416 16.685 -5.669 1.00 107.07 184 GLN D N 1
ATOM 1675 C CA . GLN C 1 184 ? 3.316 16.717 -6.627 1.00 108.22 184 GLN D CA 1
ATOM 1676 C C . GLN C 1 184 ? 2.371 17.868 -6.324 1.00 113.13 184 GLN D C 1
ATOM 1677 O O . GLN C 1 184 ? 1.809 18.472 -7.245 1.00 120.07 184 GLN D O 1
ATOM 1683 N N . HIS C 1 185 ? 2.189 18.185 -5.046 1.00 117.25 185 HIS D N 1
ATOM 1684 C CA . HIS C 1 185 ? 1.420 19.349 -4.649 1.00 115.89 185 HIS D CA 1
ATOM 1685 C C . HIS C 1 185 ? 2.313 20.583 -4.717 1.00 120.42 185 HIS D C 1
ATOM 1686 O O . HIS C 1 185 ? 3.543 20.490 -4.667 1.00 120.40 185 HIS D O 1
ATOM 1693 N N . TYR C 1 186 ? 1.677 21.750 -4.833 1.00 128.83 186 TYR D N 1
ATOM 1694 C CA . TYR C 1 186 ? 2.395 23.020 -4.946 1.00 121.07 186 TYR D CA 1
ATOM 1695 C C . TYR C 1 186 ? 3.346 22.995 -6.142 1.00 119.66 186 TYR D C 1
ATOM 1696 O O . TYR C 1 186 ? 4.526 23.339 -6.038 1.00 119.79 186 TYR D O 1
ATOM 1705 N N . ASN C 1 187 ? 2.819 22.568 -7.287 1.00 121.00 187 ASN D N 1
ATOM 1706 C CA . ASN C 1 187 ? 3.604 22.418 -8.509 1.00 120.74 187 ASN D CA 1
ATOM 1707 C C . ASN C 1 187 ? 4.263 23.729 -8.930 1.00 113.48 187 ASN D C 1
ATOM 1708 O O . ASN C 1 187 ? 5.478 23.886 -8.815 1.00 111.44 187 ASN D O 1
ATOM 1713 N N . VAL C 1 194 ? 10.810 20.536 -0.328 1.00 91.61 194 VAL D N 1
ATOM 1714 C CA . VAL C 1 194 ? 10.962 20.936 -1.721 1.00 92.97 194 VAL D CA 1
ATOM 1715 C C . VAL C 1 194 ? 12.245 20.356 -2.297 1.00 91.47 194 VAL D C 1
ATOM 1716 O O . VAL C 1 194 ? 12.216 19.663 -3.314 1.00 95.74 194 VAL D O 1
ATOM 1720 N N . SER C 1 195 ? 13.369 20.645 -1.644 1.00 84.05 195 SER D N 1
ATOM 1721 C CA . SER C 1 195 ? 14.651 20.137 -2.100 1.00 85.01 195 SER D CA 1
ATOM 1722 C C . SER C 1 195 ? 14.654 18.607 -2.073 1.00 91.19 195 SER D C 1
ATOM 1723 O O . SER C 1 195 ? 13.788 17.962 -1.477 1.00 103.64 195 SER D O 1
ATOM 1726 N N . GLN C 1 196 ? 15.663 18.027 -2.718 1.00 88.97 196 GLN D N 1
ATOM 1727 C CA . GLN C 1 196 ? 15.754 16.583 -2.868 1.00 97.34 196 GLN D CA 1
ATOM 1728 C C . GLN C 1 196 ? 16.651 15.923 -1.833 1.00 91.41 196 GLN D C 1
ATOM 1729 O O . GLN C 1 196 ? 16.673 14.689 -1.757 1.00 86.93 196 GLN D O 1
ATOM 1735 N N . ARG C 1 197 ? 17.381 16.699 -1.041 1.00 86.30 197 ARG D N 1
ATOM 1736 C CA . ARG C 1 197 ? 18.371 16.157 -0.128 1.00 93.47 197 ARG D CA 1
ATOM 1737 C C . ARG C 1 197 ? 17.910 16.276 1.315 1.00 81.95 197 ARG D C 1
ATOM 1738 O O . ARG C 1 197 ? 17.060 17.101 1.657 1.00 75.22 197 ARG D O 1
ATOM 1746 N N . LEU C 1 198 ? 18.500 15.437 2.162 1.00 80.41 198 LEU D N 1
ATOM 1747 C CA . LEU C 1 198 ? 18.309 15.517 3.604 1.00 78.96 198 LEU D CA 1
ATOM 1748 C C . LEU C 1 198 ? 19.449 16.343 4.186 1.00 76.57 198 LEU D C 1
ATOM 1749 O O . LEU C 1 198 ? 20.612 15.925 4.148 1.00 76.57 198 LEU D O 1
ATOM 1754 N N . TYR C 1 199 ? 19.120 17.515 4.716 1.00 74.65 199 TYR D N 1
ATOM 1755 C CA . TYR C 1 199 ? 20.113 18.399 5.308 1.00 74.03 199 TYR D CA 1
ATOM 1756 C C . TYR C 1 199 ? 20.237 18.070 6.790 1.00 72.89 199 TYR D C 1
ATOM 1757 O O . TYR C 1 199 ? 19.273 18.223 7.548 1.00 70.00 199 TYR D O 1
ATOM 1766 N N . ILE C 1 200 ? 21.414 17.611 7.200 1.00 67.14 200 ILE D N 1
ATOM 1767 C CA . ILE C 1 200 ? 21.671 17.253 8.589 1.00 75.47 200 ILE D CA 1
ATOM 1768 C C . ILE C 1 200 ? 22.483 18.368 9.227 1.00 69.59 200 ILE D C 1
ATOM 1769 O O . ILE C 1 200 ? 23.580 18.699 8.759 1.00 69.14 200 ILE D O 1
ATOM 1774 N N . LEU C 1 201 ? 21.946 18.946 10.296 1.00 67.86 201 LEU D N 1
ATOM 1775 C CA . LEU C 1 201 ? 22.663 19.970 11.038 1.00 72.20 201 LEU D CA 1
ATOM 1776 C C . LEU C 1 201 ? 23.630 19.307 12.007 1.00 75.51 201 LEU D C 1
ATOM 1777 O O . LEU C 1 201 ? 23.247 18.412 12.768 1.00 70.65 201 LEU D O 1
ATOM 1782 N N . LEU C 1 202 ? 24.888 19.748 11.978 1.00 73.95 202 LEU D N 1
ATOM 1783 C CA . LEU C 1 202 ? 25.928 19.253 12.877 1.00 68.34 202 LEU D CA 1
ATOM 1784 C C . LEU C 1 202 ? 26.461 20.430 13.686 1.00 67.17 202 LEU D C 1
ATOM 1785 O O . LEU C 1 202 ? 27.563 20.932 13.417 1.00 65.36 202 LEU D O 1
ATOM 1790 N N . PRO C 1 203 ? 25.706 20.902 14.680 1.00 70.87 203 PRO D N 1
ATOM 1791 C CA . PRO C 1 203 ? 26.236 21.936 15.581 1.00 68.95 203 PRO D CA 1
ATOM 1792 C C . PRO C 1 203 ? 27.397 21.376 16.388 1.00 65.11 203 PRO D C 1
ATOM 1793 O O . PRO C 1 203 ? 27.225 20.452 17.185 1.00 69.95 203 PRO D O 1
ATOM 1797 N N . LEU C 1 204 ? 28.587 21.936 16.168 1.00 68.42 204 LEU D N 1
ATOM 1798 C CA . LEU C 1 204 ? 29.785 21.426 16.824 1.00 73.03 204 LEU D CA 1
ATOM 1799 C C . LEU C 1 204 ? 29.742 21.597 18.336 1.00 76.07 204 LEU D C 1
ATOM 1800 O O . LEU C 1 204 ? 30.553 20.977 19.034 1.00 80.48 204 LEU D O 1
ATOM 1805 N N . ASP C 1 205 ? 28.826 22.414 18.859 1.00 64.74 205 ASP D N 1
ATOM 1806 C CA . ASP C 1 205 ? 28.610 22.475 20.299 1.00 81.11 205 ASP D CA 1
ATOM 1807 C C . ASP C 1 205 ? 27.879 21.253 20.835 1.00 75.86 205 ASP D C 1
ATOM 1808 O O . ASP C 1 205 ? 27.739 21.126 22.057 1.00 71.72 205 ASP D O 1
ATOM 1813 N N . CYS C 1 206 ? 27.406 20.367 19.955 1.00 71.79 206 CYS D N 1
ATOM 1814 C CA . CYS C 1 206 ? 26.626 19.191 20.338 1.00 71.25 206 CYS D CA 1
ATOM 1815 C C . CYS C 1 206 ? 25.377 19.584 21.122 1.00 73.54 206 CYS D C 1
ATOM 1816 O O . CYS C 1 206 ? 24.912 18.841 21.991 1.00 68.66 206 CYS D O 1
ATOM 1819 N N . GLY C 1 207 ? 24.828 20.757 20.814 1.00 63.12 207 GLY D N 1
ATOM 1820 C CA . GLY C 1 207 ? 23.618 21.230 21.455 1.00 77.11 207 GLY D CA 1
ATOM 1821 C C . GLY C 1 207 ? 22.414 21.137 20.543 1.00 72.03 207 GLY D C 1
ATOM 1822 O O . GLY C 1 207 ? 22.233 21.975 19.654 1.00 71.97 207 GLY D O 1
ATOM 1823 N N . VAL C 1 208 ? 21.581 20.125 20.759 1.00 71.05 208 VAL D N 1
ATOM 1824 C CA . VAL C 1 208 ? 20.422 19.859 19.912 1.00 78.88 208 VAL D CA 1
ATOM 1825 C C . VAL C 1 208 ? 19.179 20.317 20.670 1.00 78.22 208 VAL D C 1
ATOM 1826 O O . VAL C 1 208 ? 18.826 19.699 21.689 1.00 79.76 208 VAL D O 1
ATOM 1830 N N . PRO C 1 209 ? 18.506 21.379 20.237 1.00 83.51 209 PRO D N 1
ATOM 1831 C CA . PRO C 1 209 ? 17.244 21.759 20.874 1.00 82.61 209 PRO D CA 1
ATOM 1832 C C . PRO C 1 209 ? 16.125 20.804 20.492 1.00 91.46 209 PRO D C 1
ATOM 1833 O O . PRO C 1 209 ? 16.202 20.066 19.507 1.00 95.05 209 PRO D O 1
ATOM 1837 N N . ASP C 1 210 ? 15.067 20.827 21.302 1.00 94.69 210 ASP D N 1
ATOM 1838 C CA . ASP C 1 210 ? 13.900 20.006 21.008 1.00 98.90 210 ASP D CA 1
ATOM 1839 C C . ASP C 1 210 ? 13.074 20.594 19.873 1.00 100.39 210 ASP D C 1
ATOM 1840 O O . ASP C 1 210 ? 12.368 19.855 19.177 1.00 105.16 210 ASP D O 1
ATOM 1845 N N . ASN C 1 211 ? 13.149 21.908 19.671 1.00 95.54 211 ASN D N 1
ATOM 1846 C CA . ASN C 1 211 ? 12.460 22.579 18.577 1.00 92.94 211 ASN D CA 1
ATOM 1847 C C . ASN C 1 211 ? 13.468 23.415 17.803 1.00 99.23 211 ASN D C 1
ATOM 1848 O O . ASN C 1 211 ? 14.152 24.263 18.387 1.00 95.03 211 ASN D O 1
ATOM 1853 N N . LEU C 1 212 ? 13.554 23.175 16.491 1.00 96.07 212 LEU D N 1
ATOM 1854 C CA . LEU C 1 212 ? 14.486 23.911 15.640 1.00 91.77 212 LEU D CA 1
ATOM 1855 C C . LEU C 1 212 ? 14.137 25.388 15.547 1.00 96.24 212 LEU D C 1
ATOM 1856 O O . LEU C 1 212 ? 15.025 26.217 15.313 1.00 96.86 212 LEU D O 1
ATOM 1861 N N . SER C 1 213 ? 12.861 25.733 15.727 1.00 96.46 213 SER D N 1
ATOM 1862 C CA . SER C 1 213 ? 12.441 27.128 15.646 1.00 95.39 213 SER D CA 1
ATOM 1863 C C . SER C 1 213 ? 13.185 28.008 16.643 1.00 100.06 213 SER D C 1
ATOM 1864 O O . SER C 1 213 ? 13.366 29.206 16.398 1.00 97.79 213 SER D O 1
ATOM 1867 N N . MET C 1 214 ? 13.615 27.437 17.770 1.00 106.22 214 MET D N 1
ATOM 1868 C CA . MET C 1 214 ? 14.341 28.211 18.772 1.00 107.30 214 MET D CA 1
ATOM 1869 C C . MET C 1 214 ? 15.713 28.637 18.261 1.00 111.71 214 MET D C 1
ATOM 1870 O O . MET C 1 214 ? 16.126 29.788 18.453 1.00 112.03 214 MET D O 1
ATOM 1875 N N . ALA C 1 215 ? 16.442 27.713 17.626 1.00 110.30 215 ALA D N 1
ATOM 1876 C CA . ALA C 1 215 ? 17.792 28.007 17.151 1.00 106.62 215 ALA D CA 1
ATOM 1877 C C . ALA C 1 215 ? 17.812 29.239 16.256 1.00 101.04 215 ALA D C 1
ATOM 1878 O O . ALA C 1 215 ? 18.663 30.122 16.409 1.00 107.68 215 ALA D O 1
ATOM 1880 N N . ASP C 1 216 ? 16.881 29.311 15.312 1.00 97.66 216 ASP D N 1
ATOM 1881 C CA . ASP C 1 216 ? 16.725 30.490 14.472 1.00 86.07 216 ASP D CA 1
ATOM 1882 C C . ASP C 1 216 ? 15.240 30.760 14.268 1.00 85.46 216 ASP D C 1
ATOM 1883 O O . ASP C 1 216 ? 14.508 29.875 13.806 1.00 87.61 216 ASP D O 1
ATOM 1888 N N . PRO C 1 217 ? 14.753 31.957 14.606 1.00 86.24 217 PRO D N 1
ATOM 1889 C CA . PRO C 1 217 ? 13.331 32.257 14.368 1.00 86.00 217 PRO D CA 1
ATOM 1890 C C . PRO C 1 217 ? 12.956 32.206 12.900 1.00 89.22 217 PRO D C 1
ATOM 1891 O O . PRO C 1 217 ? 11.774 32.025 12.581 1.00 91.22 217 PRO D O 1
ATOM 1895 N N . ASN C 1 218 ? 13.924 32.356 11.998 1.00 78.66 218 ASN D N 1
ATOM 1896 C CA . ASN C 1 218 ? 13.679 32.253 10.567 1.00 81.68 218 ASN D CA 1
ATOM 1897 C C . ASN C 1 218 ? 13.589 30.809 10.088 1.00 79.01 218 ASN D C 1
ATOM 1898 O O . ASN C 1 218 ? 13.403 30.584 8.889 1.00 81.28 218 ASN D O 1
ATOM 1903 N N . ILE C 1 219 ? 13.745 29.835 10.980 1.00 76.76 219 ILE D N 1
ATOM 1904 C CA . ILE C 1 219 ? 13.482 28.433 10.675 1.00 77.09 219 ILE D CA 1
ATOM 1905 C C . ILE C 1 219 ? 12.157 28.065 11.326 1.00 78.75 219 ILE D C 1
ATOM 1906 O O . ILE C 1 219 ? 12.025 28.119 12.555 1.00 88.11 219 ILE D O 1
ATOM 1911 N N . ARG C 1 220 ? 11.174 27.689 10.511 1.00 79.65 220 ARG D N 1
ATOM 1912 C CA . ARG C 1 220 ? 9.839 27.390 11.004 1.00 79.46 220 ARG D CA 1
ATOM 1913 C C . ARG C 1 220 ? 9.353 26.064 10.439 1.00 85.36 220 ARG D C 1
ATOM 1914 O O . ARG C 1 220 ? 9.655 25.704 9.298 1.00 85.55 220 ARG D O 1
ATOM 1916 N N . PHE C 1 221 ? 8.592 25.343 11.258 1.00 88.66 221 PHE D N 1
ATOM 1917 C CA . PHE C 1 221 ? 8.027 24.067 10.842 1.00 86.70 221 PHE D CA 1
ATOM 1918 C C . PHE C 1 221 ? 6.924 24.288 9.815 1.00 85.05 221 PHE D C 1
ATOM 1919 O O . PHE C 1 221 ? 6.099 25.196 9.950 1.00 91.75 221 PHE D O 1
ATOM 1927 N N . LEU C 1 222 ? 6.913 23.451 8.780 1.00 83.70 222 LEU D N 1
ATOM 1928 C CA . LEU C 1 222 ? 5.899 23.529 7.735 1.00 88.37 222 LEU D CA 1
ATOM 1929 C C . LEU C 1 222 ? 5.016 22.294 7.686 1.00 89.59 222 LEU D C 1
ATOM 1930 O O . LEU C 1 222 ? 3.785 22.418 7.680 1.00 94.75 222 LEU D O 1
ATOM 1935 N N . ASP C 1 223 ? 5.611 21.105 7.664 1.00 88.88 223 ASP D N 1
ATOM 1936 C CA . ASP C 1 223 ? 4.874 19.849 7.583 1.00 91.77 223 ASP D CA 1
ATOM 1937 C C . ASP C 1 223 ? 5.868 18.716 7.793 1.00 94.60 223 ASP D C 1
ATOM 1938 O O . ASP C 1 223 ? 7.084 18.923 7.794 1.00 90.31 223 ASP D O 1
ATOM 1943 N N . LYS C 1 224 ? 5.333 17.515 7.977 1.00 100.57 224 LYS D N 1
ATOM 1944 C CA . LYS C 1 224 ? 6.138 16.306 8.052 1.00 97.84 224 LYS D CA 1
ATOM 1945 C C . LYS C 1 224 ? 6.049 15.558 6.729 1.00 93.69 224 LYS D C 1
ATOM 1946 O O . LYS C 1 224 ? 4.968 15.437 6.146 1.00 97.88 224 LYS D O 1
ATOM 1948 N N . LEU C 1 225 ? 7.194 15.070 6.255 1.00 96.82 225 LEU D N 1
ATOM 1949 C CA . LEU C 1 225 ? 7.259 14.326 5.003 1.00 89.19 225 LEU D CA 1
ATOM 1950 C C . LEU C 1 225 ? 6.419 13.059 5.114 1.00 91.02 225 LEU D C 1
ATOM 1951 O O . LEU C 1 225 ? 6.743 12.167 5.910 1.00 98.63 225 LEU D O 1
ATOM 1956 N N . PRO C 1 226 ? 5.337 12.944 4.348 1.00 94.70 226 PRO D N 1
ATOM 1957 C CA . PRO C 1 226 ? 4.500 11.743 4.432 1.00 98.07 226 PRO D CA 1
ATOM 1958 C C . PRO C 1 226 ? 5.240 10.502 3.959 1.00 102.14 226 PRO D C 1
ATOM 1959 O O . PRO C 1 226 ? 6.108 10.559 3.085 1.00 104.46 226 PRO D O 1
ATOM 1963 N N . GLN C 1 227 ? 4.882 9.368 4.557 1.00 103.65 227 GLN D N 1
ATOM 1964 C CA . GLN C 1 227 ? 5.494 8.095 4.208 1.00 104.29 227 GLN D CA 1
ATOM 1965 C C . GLN C 1 227 ? 5.074 7.673 2.799 1.00 108.19 227 GLN D C 1
ATOM 1966 O O . GLN C 1 227 ? 4.266 8.327 2.132 1.00 108.66 227 GLN D O 1
ATOM 1968 N N . GLN C 1 228 ? 5.631 6.555 2.345 1.00 112.83 228 GLN D N 1
ATOM 1969 C CA . GLN C 1 228 ? 5.333 6.034 1.016 1.00 111.64 228 GLN D CA 1
ATOM 1970 C C . GLN C 1 228 ? 4.515 4.749 1.100 1.00 107.10 228 GLN D C 1
ATOM 1971 O O . GLN C 1 228 ? 3.489 4.609 0.433 1.00 95.76 228 GLN D O 1
ATOM 1977 N N . SER C 1 241 ? 10.730 9.221 10.949 1.00 84.16 241 SER D N 1
ATOM 1978 C CA . SER C 1 241 ? 9.912 10.405 10.715 1.00 89.44 241 SER D CA 1
ATOM 1979 C C . SER C 1 241 ? 10.783 11.625 10.432 1.00 91.38 241 SER D C 1
ATOM 1980 O O . SER C 1 241 ? 11.574 12.047 11.275 1.00 88.77 241 SER D O 1
ATOM 1983 N N . ASN C 1 242 ? 10.628 12.185 9.237 1.00 95.27 242 ASN D N 1
ATOM 1984 C CA . ASN C 1 242 ? 11.303 13.409 8.836 1.00 84.70 242 ASN D CA 1
ATOM 1985 C C . ASN C 1 242 ? 10.280 14.518 8.627 1.00 80.90 242 ASN D C 1
ATOM 1986 O O . ASN C 1 242 ? 9.120 14.260 8.294 1.00 85.30 242 ASN D O 1
ATOM 1991 N N . SER C 1 243 ? 10.718 15.758 8.827 1.00 71.32 243 SER D N 1
ATOM 1992 C CA . SER C 1 243 ? 9.825 16.906 8.790 1.00 83.52 243 SER D CA 1
ATOM 1993 C C . SER C 1 243 ? 10.393 17.979 7.873 1.00 79.91 243 SER D C 1
ATOM 1994 O O . SER C 1 243 ? 11.608 18.197 7.831 1.00 75.16 243 SER D O 1
ATOM 1997 N N . ILE C 1 244 ? 9.504 18.648 7.148 1.00 80.48 244 ILE D N 1
ATOM 1998 C CA . ILE C 1 244 ? 9.884 19.687 6.199 1.00 84.33 244 ILE D CA 1
ATOM 1999 C C . ILE C 1 244 ? 9.806 21.033 6.904 1.00 86.40 244 ILE D C 1
ATOM 2000 O O . ILE C 1 244 ? 8.804 21.345 7.558 1.00 88.33 244 ILE D O 1
ATOM 2005 N N . TYR C 1 245 ? 10.860 21.832 6.772 1.00 82.98 245 TYR D N 1
ATOM 2006 C CA . TYR C 1 245 ? 10.951 23.110 7.459 1.00 80.20 245 TYR D CA 1
ATOM 2007 C C . TYR C 1 245 ? 10.978 24.249 6.452 1.00 81.37 245 TYR D C 1
ATOM 2008 O O . TYR C 1 245 ? 11.449 24.094 5.322 1.00 80.61 245 TYR D O 1
ATOM 2017 N N . GLU C 1 246 ? 10.470 25.400 6.880 1.00 82.34 246 GLU D N 1
ATOM 2018 C CA . GLU C 1 246 ? 10.433 26.601 6.063 1.00 82.79 246 GLU D CA 1
ATOM 2019 C C . GLU C 1 246 ? 11.429 27.607 6.617 1.00 78.49 246 GLU D C 1
ATOM 2020 O O . GLU C 1 246 ? 11.497 27.823 7.830 1.00 83.16 246 GLU D O 1
ATOM 2026 N N . LEU C 1 247 ? 12.197 28.220 5.725 1.00 74.92 247 LEU D N 1
ATOM 2027 C CA . LEU C 1 247 ? 13.212 29.188 6.105 1.00 83.38 247 LEU D CA 1
ATOM 2028 C C . LEU C 1 247 ? 12.795 30.584 5.663 1.00 83.75 247 LEU D C 1
ATOM 2029 O O . LEU C 1 247 ? 12.303 30.772 4.545 1.00 81.83 247 LEU D O 1
ATOM 2034 N N . LEU C 1 248 ? 12.999 31.560 6.543 1.00 74.40 248 LEU D N 1
ATOM 2035 C CA . LEU C 1 248 ? 12.466 32.902 6.370 1.00 79.98 248 LEU D CA 1
ATOM 2036 C C . LEU C 1 248 ? 13.582 33.912 6.140 1.00 77.88 248 LEU D C 1
ATOM 2037 O O . LEU C 1 248 ? 14.708 33.747 6.619 1.00 68.59 248 LEU D O 1
ATOM 2042 N N . GLU C 1 249 ? 13.251 34.964 5.393 1.00 81.04 249 GLU D N 1
ATOM 2043 C CA . GLU C 1 249 ? 14.126 36.118 5.203 1.00 79.94 249 GLU D CA 1
ATOM 2044 C C . GLU C 1 249 ? 13.247 37.359 5.231 1.00 76.33 249 GLU D C 1
ATOM 2045 O O . GLU C 1 249 ? 12.461 37.580 4.303 1.00 67.51 249 GLU D O 1
ATOM 2051 N N . ASN C 1 250 ? 13.375 38.158 6.291 1.00 81.49 250 ASN D N 1
ATOM 2052 C CA . ASN C 1 250 ? 12.552 39.353 6.480 1.00 78.08 250 ASN D CA 1
ATOM 2053 C C . ASN C 1 250 ? 11.065 39.000 6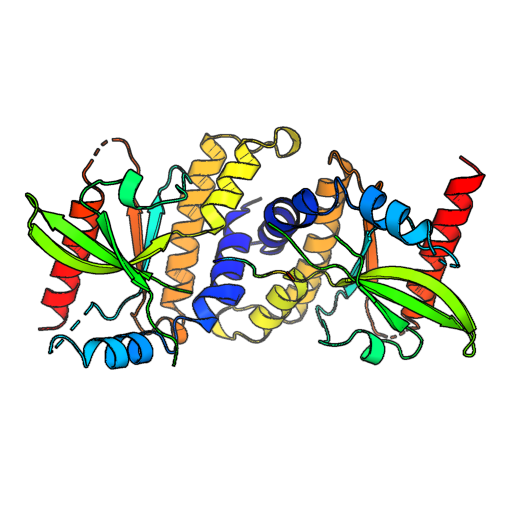.478 1.00 77.76 250 ASN D C 1
ATOM 2054 O O . ASN C 1 250 ? 10.234 39.730 5.935 1.00 86.80 250 ASN D O 1
ATOM 2056 N N . GLY C 1 251 ? 10.733 37.864 7.089 1.00 70.32 251 GLY D N 1
ATOM 2057 C CA . GLY C 1 251 ? 9.365 37.394 7.162 1.00 78.45 251 GLY D CA 1
ATOM 2058 C C . GLY C 1 251 ? 8.821 36.758 5.903 1.00 87.11 251 GLY D C 1
ATOM 2059 O O . GLY C 1 251 ? 7.613 36.515 5.827 1.00 85.89 251 GLY D O 1
ATOM 2060 N N . GLN C 1 252 ? 9.665 36.476 4.917 1.00 83.82 252 GLN D N 1
ATOM 2061 C CA . GLN C 1 252 ? 9.242 35.855 3.671 1.00 85.17 252 GLN D CA 1
ATOM 2062 C C . GLN C 1 252 ? 9.949 34.517 3.509 1.00 86.20 252 GLN D C 1
ATOM 2063 O O . GLN C 1 252 ? 11.134 34.390 3.833 1.00 82.67 252 GLN D O 1
ATOM 2065 N N . ARG C 1 253 ? 9.221 33.518 3.014 1.00 88.88 253 ARG D N 1
ATOM 2066 C CA . ARG C 1 253 ? 9.812 32.199 2.814 1.00 88.73 253 ARG D CA 1
ATOM 2067 C C . ARG C 1 253 ? 10.851 32.253 1.698 1.00 76.95 253 ARG D C 1
ATOM 2068 O O . ARG C 1 253 ? 10.527 32.549 0.543 1.00 80.47 253 ARG D O 1
ATOM 2076 N N . ALA C 1 254 ? 12.109 32.000 2.055 1.00 74.46 254 ALA D N 1
ATOM 2077 C CA . ALA C 1 254 ? 13.194 31.979 1.090 1.00 73.91 254 ALA D CA 1
ATOM 2078 C C . ALA C 1 254 ? 13.628 30.575 0.698 1.00 79.82 254 ALA D C 1
ATOM 2079 O O . ALA C 1 254 ? 14.363 30.427 -0.285 1.00 79.67 254 ALA D O 1
ATOM 2081 N N . GLY C 1 255 ? 13.197 29.548 1.426 1.00 84.13 255 GLY D N 1
ATOM 2082 C CA . GLY C 1 255 ? 13.570 28.182 1.114 1.00 77.61 255 GLY D CA 1
ATOM 2083 C C . GLY C 1 255 ? 12.834 27.163 1.959 1.00 78.42 255 GLY D C 1
ATOM 2084 O O . GLY C 1 255 ? 12.436 27.451 3.092 1.00 79.28 255 GLY D O 1
ATOM 2085 N N . THR C 1 256 ? 12.643 25.966 1.411 1.00 73.92 256 THR D N 1
ATOM 2086 C CA . THR C 1 256 ? 11.976 24.883 2.119 1.00 73.57 256 THR D CA 1
ATOM 2087 C C . THR C 1 256 ? 12.745 23.592 1.885 1.00 81.07 256 THR D C 1
ATOM 2088 O O . THR C 1 256 ? 13.048 23.249 0.738 1.00 88.10 256 THR D O 1
ATOM 2092 N N . CYS C 1 257 ? 13.061 22.884 2.968 1.00 81.08 257 CYS D N 1
ATOM 2093 C CA . CYS C 1 257 ? 13.853 21.665 2.877 1.00 74.98 257 CYS D CA 1
ATOM 2094 C C . CYS C 1 257 ? 13.549 20.762 4.062 1.00 82.26 257 CYS D C 1
ATOM 2095 O O . CYS C 1 257 ? 12.981 21.189 5.071 1.00 76.80 257 CYS D O 1
ATOM 2098 N N . VAL C 1 258 ? 13.940 19.498 3.918 1.00 78.70 258 VAL D N 1
ATOM 2099 C CA . VAL C 1 258 ? 13.866 18.527 5.005 1.00 69.32 258 VAL D CA 1
ATOM 2100 C C . VAL C 1 258 ? 15.103 18.715 5.879 1.00 75.56 258 VAL D C 1
ATOM 2101 O O . VAL C 1 258 ? 16.227 18.448 5.447 1.00 68.68 258 VAL D O 1
ATOM 2105 N N . LEU C 1 259 ? 14.896 19.182 7.108 1.00 81.25 259 LEU D N 1
ATOM 2106 C CA . LEU C 1 259 ? 15.976 19.529 8.020 1.00 68.55 259 LEU D CA 1
ATOM 2107 C C . LEU C 1 259 ? 15.910 18.631 9.247 1.00 77.26 259 LEU D C 1
ATOM 2108 O O . LEU C 1 259 ? 14.825 18.326 9.746 1.00 80.82 259 LEU D O 1
ATOM 2113 N N . GLU C 1 260 ? 17.075 18.214 9.736 1.00 75.07 260 GLU D N 1
ATOM 2114 C CA . GLU C 1 260 ? 17.155 17.321 10.882 1.00 68.88 260 GLU D CA 1
ATOM 2115 C C . GLU C 1 260 ? 18.535 17.433 11.522 1.00 74.46 260 GLU D C 1
ATOM 2116 O O . GLU C 1 260 ? 19.517 17.777 10.861 1.00 70.56 260 GLU D O 1
ATOM 2122 N N . TYR C 1 261 ? 18.596 17.153 12.821 1.00 74.35 261 TYR D N 1
ATOM 2123 C CA . TYR C 1 261 ? 19.852 17.149 13.553 1.00 64.98 261 TYR D CA 1
ATOM 2124 C C . TYR C 1 261 ? 20.542 15.794 13.469 1.00 66.31 261 TYR D C 1
ATOM 2125 O O . TYR C 1 261 ? 19.911 14.753 13.271 1.00 70.22 261 TYR D O 1
ATOM 2134 N N . ALA C 1 262 ? 21.860 15.822 13.644 1.00 61.92 262 ALA D N 1
ATOM 2135 C CA . ALA C 1 262 ? 22.644 14.608 13.857 1.00 63.62 262 ALA D CA 1
ATOM 2136 C C . ALA C 1 262 ? 22.442 14.192 15.309 1.00 65.43 262 ALA D C 1
ATOM 2137 O O . ALA C 1 262 ? 23.120 14.673 16.218 1.00 62.51 262 ALA D O 1
ATOM 2139 N N . THR C 1 263 ? 21.480 13.298 15.526 1.00 67.28 263 THR D N 1
ATOM 2140 C CA . THR C 1 263 ? 21.150 12.849 16.877 1.00 69.41 263 THR D CA 1
ATOM 2141 C C . THR C 1 263 ? 22.342 12.348 17.691 1.00 66.32 263 THR D C 1
ATOM 2142 O O . THR C 1 263 ? 22.372 12.620 18.904 1.00 62.38 263 THR D O 1
ATOM 2146 N N . PRO C 1 264 ? 23.330 11.634 17.133 1.00 65.57 264 PRO D N 1
ATOM 2147 C CA . PRO C 1 264 ? 24.479 11.214 17.957 1.00 62.92 264 PRO D CA 1
ATOM 2148 C C . PRO C 1 264 ? 25.209 12.358 18.646 1.00 65.23 264 PRO D C 1
ATOM 2149 O O . PRO C 1 264 ? 26.012 12.092 19.550 1.00 64.06 264 PRO D O 1
ATOM 2153 N N . LEU C 1 265 ? 24.967 13.611 18.254 1.00 65.47 265 LEU D N 1
ATOM 2154 C CA . LEU C 1 265 ? 25.631 14.726 18.920 1.00 68.52 265 LEU D CA 1
ATOM 2155 C C . LEU C 1 265 ? 25.135 14.898 20.350 1.00 71.38 265 LEU D C 1
ATOM 2156 O O . LEU C 1 265 ? 25.897 15.340 21.218 1.00 73.15 265 LEU D O 1
ATOM 2161 N N . GLN C 1 266 ? 23.871 14.558 20.618 1.00 70.02 266 GLN D N 1
ATOM 2162 C CA . GLN C 1 266 ? 23.380 14.592 21.992 1.00 71.91 266 GLN D CA 1
ATOM 2163 C C . GLN C 1 266 ? 24.051 13.530 22.850 1.00 72.28 266 GLN D C 1
ATOM 2164 O O . GLN C 1 266 ? 24.238 13.737 24.055 1.00 79.03 266 GLN D O 1
ATOM 2170 N N . THR C 1 267 ? 24.409 12.389 22.256 1.00 68.86 267 THR D N 1
ATOM 2171 C CA . THR C 1 267 ? 25.159 11.377 22.993 1.00 72.65 267 THR D CA 1
ATOM 2172 C C . THR C 1 267 ? 26.515 11.919 23.427 1.00 73.93 267 THR D C 1
ATOM 2173 O O . THR C 1 267 ? 27.009 11.587 24.512 1.00 72.06 267 THR D O 1
ATOM 2177 N N . LEU C 1 268 ? 27.130 12.760 22.592 1.00 68.84 268 LEU D N 1
ATOM 2178 C CA . LEU C 1 268 ? 28.376 13.411 22.980 1.00 72.55 268 LEU D CA 1
ATOM 2179 C C . LEU C 1 268 ? 28.140 14.426 24.091 1.00 75.66 268 LEU D C 1
ATOM 2180 O O . LEU C 1 268 ? 28.978 14.581 24.987 1.00 70.37 268 LEU D O 1
ATOM 2185 N N . PHE C 1 269 ? 27.003 15.124 24.048 1.00 73.40 269 PHE D N 1
ATOM 2186 C CA . PHE C 1 269 ? 26.691 16.105 25.082 1.00 71.32 269 PHE D CA 1
ATOM 2187 C C . PHE C 1 269 ? 26.413 15.433 26.421 1.00 73.70 269 PHE D C 1
ATOM 2188 O O . PHE C 1 269 ? 26.889 15.897 27.464 1.00 72.27 269 PHE D O 1
ATOM 2196 N N . ALA C 1 270 ? 25.640 14.344 26.413 1.00 66.43 270 ALA D N 1
ATOM 2197 C CA . ALA C 1 270 ? 25.331 13.649 27.658 1.00 66.75 270 ALA D CA 1
ATOM 2198 C C . ALA C 1 270 ? 26.580 13.056 28.295 1.00 72.15 270 ALA D C 1
ATOM 2199 O O . ALA C 1 270 ? 26.683 13.004 29.526 1.00 72.62 270 ALA D O 1
ATOM 2201 N N . MET C 1 271 ? 27.535 12.600 27.480 1.00 69.38 271 MET D N 1
ATOM 2202 C CA . MET C 1 271 ? 28.789 12.094 28.029 1.00 73.14 271 MET D CA 1
ATOM 2203 C C . MET C 1 271 ? 29.581 13.196 28.719 1.00 72.05 271 MET D C 1
ATOM 2204 O O . MET C 1 271 ? 30.271 12.933 29.711 1.00 72.96 271 MET D O 1
ATOM 2209 N N . SER C 1 272 ? 29.494 14.430 28.216 1.00 68.23 272 SER D N 1
ATOM 2210 C CA . SER C 1 272 ? 30.205 15.541 28.835 1.00 73.34 272 SER D CA 1
ATOM 2211 C C . SER C 1 272 ? 29.579 15.962 30.158 1.00 66.54 272 SER D C 1
ATOM 2212 O O . SER C 1 272 ? 30.248 16.618 30.963 1.00 74.96 272 SER D O 1
ATOM 2215 N N . GLN C 1 273 ? 28.318 15.606 30.399 1.00 68.57 273 GLN D N 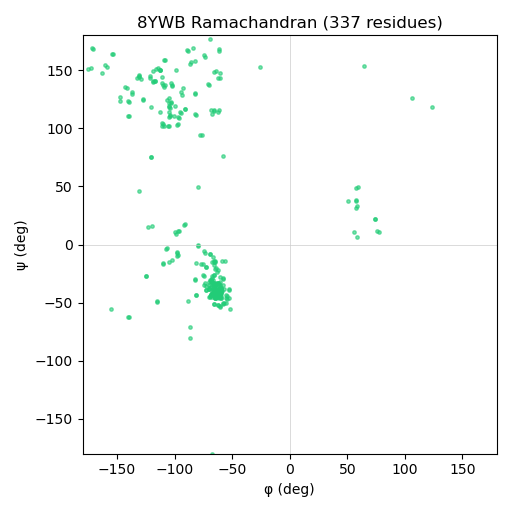1
ATOM 2216 C CA . GLN C 1 273 ? 27.670 15.828 31.684 1.00 64.42 273 GLN D CA 1
ATOM 2217 C C . GLN C 1 273 ? 27.703 14.588 32.568 1.00 70.53 273 GLN D C 1
ATOM 2218 O O . GLN C 1 273 ? 27.016 14.548 33.593 1.00 71.07 273 GLN D O 1
ATOM 2224 N N . TYR C 1 274 ? 28.484 13.580 32.190 1.00 76.93 274 TYR D N 1
ATOM 2225 C CA . TYR C 1 274 ? 28.643 12.344 32.953 1.00 72.40 274 TYR D CA 1
ATOM 2226 C C . TYR C 1 274 ? 30.060 12.345 33.517 1.00 77.27 274 TYR D C 1
ATOM 2227 O O . TYR C 1 274 ? 31.027 12.100 32.789 1.00 74.32 274 TYR D O 1
ATOM 2236 N N . SER C 1 275 ? 30.176 12.629 34.818 1.00 82.47 275 SER D N 1
ATOM 2237 C CA . SER C 1 275 ? 31.489 12.798 35.435 1.00 76.32 275 SER D CA 1
ATOM 2238 C C . SER C 1 275 ? 32.326 11.531 35.324 1.00 78.65 275 SER D C 1
ATOM 2239 O O . SER C 1 275 ? 33.545 11.597 35.120 1.00 80.36 275 SER D O 1
ATOM 2242 N N . GLN C 1 276 ? 31.690 10.368 35.457 1.00 79.41 276 GLN D N 1
ATOM 2243 C CA . GLN C 1 276 ? 32.387 9.090 35.415 1.00 72.99 276 GLN D CA 1
ATOM 2244 C C . GLN C 1 276 ? 32.936 8.756 34.034 1.00 78.75 276 GLN D C 1
ATOM 2245 O O . GLN C 1 276 ? 33.675 7.775 33.901 1.00 85.26 276 GLN D O 1
ATOM 2251 N N . ALA C 1 277 ? 32.597 9.540 33.010 1.00 80.28 277 ALA D N 1
ATOM 2252 C CA . ALA C 1 277 ? 33.083 9.268 31.663 1.00 79.98 277 ALA D CA 1
ATOM 2253 C C . ALA C 1 277 ? 34.486 9.813 31.431 1.00 76.72 277 ALA D C 1
ATOM 2254 O O . ALA C 1 277 ? 35.239 9.246 30.631 1.00 80.63 277 ALA D O 1
ATOM 2256 N N . GLY C 1 278 ? 34.854 10.901 32.105 1.00 80.67 278 GLY D N 1
ATOM 2257 C CA . GLY C 1 278 ? 36.105 11.566 31.800 1.00 76.58 278 GLY D CA 1
ATOM 2258 C C . GLY C 1 278 ? 36.078 12.351 30.512 1.00 86.03 278 GLY D C 1
ATOM 2259 O O . GLY C 1 278 ? 37.134 12.615 29.930 1.00 89.95 278 GLY D O 1
ATOM 2260 N N . PHE C 1 279 ? 34.889 12.731 30.047 1.00 82.63 279 PHE D N 1
ATOM 2261 C CA . PHE C 1 279 ? 34.715 13.428 28.778 1.00 76.94 279 PHE D CA 1
ATOM 2262 C C . PHE C 1 279 ? 34.626 14.924 29.052 1.00 77.02 279 PHE D C 1
ATOM 2263 O O . PHE C 1 279 ? 33.629 15.396 29.613 1.00 77.18 279 PHE D O 1
ATOM 2271 N N . SER C 1 280 ? 35.663 15.665 28.652 1.00 78.72 280 SER D N 1
ATOM 2272 C CA . SER C 1 280 ? 35.702 17.106 28.852 1.00 79.27 280 SER D CA 1
ATOM 2273 C C . SER C 1 280 ? 35.049 17.836 27.677 1.00 82.54 280 SER D C 1
ATOM 2274 O O . SER C 1 280 ? 34.788 17.262 26.617 1.00 83.55 280 SER D O 1
ATOM 2277 N N . ARG C 1 281 ? 34.781 19.130 27.881 1.00 80.83 281 ARG D N 1
ATOM 2278 C CA . ARG C 1 281 ? 34.209 19.945 26.811 1.00 80.41 281 ARG D CA 1
ATOM 2279 C C . ARG C 1 281 ? 35.133 20.010 25.602 1.00 85.87 281 ARG D C 1
ATOM 2280 O O . ARG C 1 281 ? 34.661 20.065 24.460 1.00 79.29 281 ARG D O 1
ATOM 2288 N N . GLU C 1 282 ? 36.449 20.009 25.830 1.00 88.60 282 GLU D N 1
ATOM 2289 C CA . GLU C 1 282 ? 37.391 19.962 24.717 1.00 84.89 282 GLU D CA 1
ATOM 2290 C C . GLU C 1 282 ? 37.301 18.630 23.982 1.00 86.82 282 GLU D C 1
ATOM 2291 O O . GLU C 1 282 ? 37.395 18.586 22.749 1.00 89.92 282 GLU D O 1
ATOM 2293 N N . ASP C 1 283 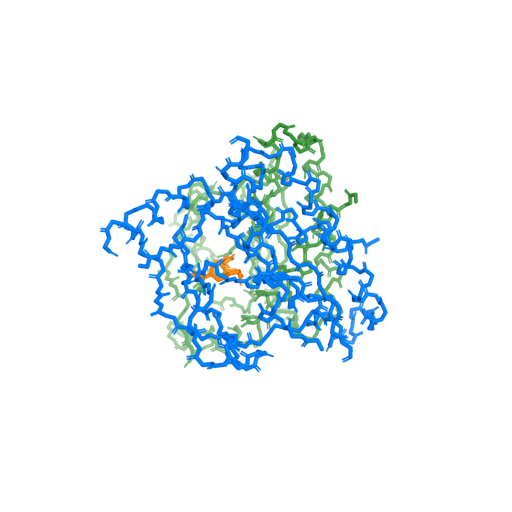? 37.123 17.533 24.723 1.00 83.50 283 ASP D N 1
ATOM 2294 C CA . ASP C 1 283 ? 36.953 16.230 24.091 1.00 88.52 283 ASP D CA 1
ATOM 2295 C C . ASP C 1 283 ? 35.663 16.165 23.286 1.00 84.11 283 ASP D C 1
ATOM 2296 O O . ASP C 1 283 ? 35.607 15.477 22.260 1.00 84.61 283 ASP D O 1
ATOM 2301 N N . ARG C 1 284 ? 34.620 16.865 23.737 1.00 80.27 284 ARG D N 1
ATOM 2302 C CA . ARG C 1 284 ? 33.352 16.865 23.016 1.00 75.61 284 ARG D CA 1
ATOM 2303 C C . ARG C 1 284 ? 33.502 17.508 21.643 1.00 81.88 284 ARG D C 1
ATOM 2304 O O . ARG C 1 284 ? 33.009 16.981 20.639 1.00 78.02 284 ARG D O 1
ATOM 2312 N N . LEU C 1 285 ? 34.176 18.659 21.583 1.00 84.74 285 LEU D N 1
ATOM 2313 C CA . LEU C 1 285 ? 34.411 19.315 20.300 1.00 80.53 285 LEU D CA 1
ATOM 2314 C C . LEU C 1 285 ? 35.270 18.448 19.388 1.00 81.58 285 LEU D C 1
ATOM 2315 O O . LEU C 1 285 ? 35.001 18.344 18.185 1.00 78.69 285 LEU D O 1
ATOM 2320 N N . GLU C 1 286 ? 36.313 17.824 19.941 1.00 82.13 286 GLU D N 1
ATOM 2321 C CA . GLU C 1 286 ? 37.187 16.973 19.139 1.00 81.54 286 GLU D CA 1
ATOM 2322 C C . GLU C 1 286 ? 36.418 15.798 18.546 1.00 82.05 286 GLU D C 1
ATOM 2323 O O . GLU C 1 286 ? 36.560 15.485 17.358 1.00 83.12 286 GLU D O 1
ATOM 2329 N N . GLN C 1 287 ? 35.593 15.133 19.360 1.00 78.25 287 GLN D N 1
ATOM 2330 C CA . GLN C 1 287 ? 34.807 14.016 18.849 1.00 80.64 287 GLN D CA 1
ATOM 2331 C C . GLN C 1 287 ? 33.711 14.484 17.900 1.00 80.11 287 GLN D C 1
ATOM 2332 O O . GLN C 1 287 ? 33.358 13.761 16.962 1.00 75.29 287 GLN D O 1
ATOM 2338 N N . ALA C 1 288 ? 33.159 15.679 18.127 1.00 79.52 288 ALA D N 1
ATOM 2339 C CA . ALA C 1 288 ? 32.165 16.216 17.203 1.00 76.63 288 ALA D CA 1
ATOM 2340 C C . ALA C 1 288 ? 32.767 16.452 15.825 1.00 78.43 288 ALA D C 1
ATOM 2341 O O . ALA C 1 288 ? 32.144 16.138 14.803 1.00 73.62 288 ALA D O 1
ATOM 2343 N N . LYS C 1 289 ? 33.981 17.007 15.776 1.00 80.05 289 LYS D N 1
ATOM 2344 C CA . LYS C 1 289 ? 34.660 17.194 14.499 1.00 75.52 289 LYS D CA 1
ATOM 2345 C C . LYS C 1 289 ? 34.999 15.854 13.857 1.00 79.62 289 LYS D C 1
ATOM 2346 O O . LYS C 1 289 ? 34.883 15.696 12.636 1.00 76.55 289 LYS D O 1
ATOM 2348 N N . LEU C 1 290 ? 35.424 14.880 14.665 1.00 74.02 290 LEU D N 1
ATOM 2349 C CA . LEU C 1 290 ? 35.707 13.549 14.140 1.00 72.98 290 LEU D CA 1
ATOM 2350 C C . LEU C 1 290 ? 34.440 12.884 13.618 1.00 79.46 290 LEU D C 1
ATOM 2351 O O . LEU C 1 290 ? 34.467 12.209 12.581 1.00 75.81 290 LEU D O 1
ATOM 2356 N N . PHE C 1 291 ? 33.322 13.059 14.329 1.00 72.96 291 PHE D N 1
ATOM 2357 C CA . PHE C 1 291 ? 32.047 12.515 13.872 1.00 70.44 291 PHE D CA 1
ATOM 2358 C C . PHE C 1 291 ? 31.664 13.072 12.505 1.00 66.91 291 PHE D C 1
ATOM 2359 O O . PHE C 1 291 ? 31.141 12.343 11.654 1.00 60.87 291 PHE D O 1
ATOM 2367 N N . CYS C 1 292 ? 31.918 14.363 12.277 1.00 69.43 292 CYS D N 1
ATOM 2368 C CA . CYS C 1 292 ? 31.578 14.966 10.992 1.00 76.51 292 CYS D CA 1
ATOM 2369 C C . CYS C 1 292 ? 32.477 14.444 9.879 1.00 71.51 292 CYS D C 1
ATOM 2370 O O . CYS C 1 292 ? 31.995 14.112 8.790 1.00 70.73 292 CYS D O 1
ATOM 2373 N N . ARG C 1 293 ? 33.785 14.369 10.133 1.00 74.46 293 ARG D N 1
ATOM 2374 C CA . ARG C 1 293 ? 34.708 13.853 9.127 1.00 68.62 293 ARG D CA 1
ATOM 2375 C C . ARG C 1 293 ? 34.413 12.392 8.812 1.00 73.13 293 ARG D C 1
ATOM 2376 O O . ARG C 1 293 ? 34.404 11.993 7.641 1.00 80.13 293 ARG D O 1
ATOM 2378 N N . THR C 1 294 ? 34.180 11.577 9.845 1.00 81.45 294 THR D N 1
ATOM 2379 C CA . THR C 1 294 ? 33.936 10.154 9.632 1.00 73.14 294 THR D CA 1
ATOM 2380 C C . THR C 1 294 ? 32.650 9.926 8.845 1.00 75.74 294 THR D C 1
ATOM 2381 O O . THR C 1 294 ? 32.624 9.114 7.912 1.00 78.69 294 THR D O 1
ATOM 2385 N N . LEU C 1 295 ? 31.575 10.635 9.203 1.00 68.17 295 LEU D N 1
ATOM 2386 C CA . LEU C 1 295 ? 30.323 10.505 8.463 1.00 68.18 295 LEU D CA 1
ATOM 2387 C C . LEU C 1 295 ? 30.474 10.964 7.018 1.00 77.80 295 LEU D C 1
ATOM 2388 O O . LEU C 1 295 ? 29.826 10.412 6.121 1.00 72.63 295 LEU D O 1
ATOM 2393 N N . GLU C 1 296 ? 31.318 11.970 6.775 1.00 77.06 296 GLU D N 1
ATOM 2394 C CA . GLU C 1 296 ? 31.567 12.425 5.411 1.00 81.67 296 GLU D CA 1
ATOM 2395 C C . GLU C 1 296 ? 32.194 11.319 4.570 1.00 82.47 296 GLU D C 1
ATOM 2396 O O . GLU C 1 296 ? 31.715 11.008 3.474 1.00 80.92 296 GLU D O 1
ATOM 2402 N N . ASP C 1 297 ? 33.282 10.722 5.068 1.00 82.30 297 ASP D N 1
ATOM 2403 C CA . ASP C 1 297 ? 33.929 9.629 4.348 1.00 82.02 297 ASP D CA 1
ATOM 2404 C C . ASP C 1 297 ? 32.976 8.457 4.145 1.00 73.40 297 ASP D C 1
ATOM 2405 O O . ASP C 1 297 ? 32.995 7.807 3.093 1.00 86.03 297 ASP D O 1
ATOM 2410 N N . ILE C 1 298 ? 32.145 8.167 5.148 1.00 77.07 298 ILE D N 1
ATOM 2411 C CA . ILE C 1 298 ? 31.192 7.065 5.044 1.00 78.19 298 ILE D CA 1
ATOM 2412 C C . ILE C 1 298 ? 30.235 7.302 3.882 1.00 74.19 298 ILE D C 1
ATOM 2413 O O . ILE C 1 298 ? 30.067 6.444 3.006 1.00 74.97 298 ILE D O 1
ATOM 2418 N N . LEU C 1 299 ? 29.591 8.471 3.860 1.00 75.21 299 LEU D N 1
ATOM 2419 C CA . LEU C 1 299 ? 28.625 8.767 2.808 1.00 84.50 299 LEU D CA 1
ATOM 2420 C C . LEU C 1 299 ? 29.299 8.903 1.449 1.00 79.84 299 LEU D C 1
ATOM 2421 O O . LEU C 1 299 ? 28.663 8.656 0.418 1.00 77.88 299 LEU D O 1
ATOM 2426 N N . ALA C 1 300 ? 30.576 9.297 1.426 1.00 76.91 300 ALA D N 1
ATOM 2427 C CA . ALA C 1 300 ? 31.288 9.436 0.160 1.00 79.03 300 ALA D CA 1
ATOM 2428 C C . ALA C 1 300 ? 31.364 8.099 -0.567 1.00 88.78 300 ALA D C 1
ATOM 2429 O O . ALA C 1 300 ? 31.133 8.021 -1.779 1.00 84.35 300 ALA D O 1
ATOM 2431 N N . ASP C 1 301 ? 31.687 7.032 0.163 1.00 79.66 301 ASP D N 1
ATOM 2432 C CA . ASP C 1 301 ? 31.758 5.694 -0.401 1.00 77.75 301 ASP D CA 1
ATOM 2433 C C . ASP C 1 301 ? 30.441 4.934 -0.272 1.00 79.02 301 ASP D C 1
ATOM 2434 O O . ASP C 1 301 ? 30.432 3.704 -0.402 1.00 81.39 301 ASP D O 1
ATOM 2439 N N . ALA C 1 302 ? 29.320 5.641 -0.008 1.00 82.31 302 ALA D N 1
ATOM 2440 C CA . ALA C 1 302 ? 28.105 4.870 0.198 1.00 89.77 302 ALA D CA 1
ATOM 2441 C C . ALA C 1 302 ? 27.195 4.912 -1.025 1.00 92.28 302 ALA D C 1
ATOM 2442 O O . ALA C 1 302 ? 27.039 5.966 -1.653 1.00 81.20 302 ALA D O 1
ATOM 2444 N N . PRO C 1 303 ? 26.590 3.778 -1.387 1.00 94.27 303 PRO D N 1
ATOM 2445 C CA . PRO C 1 303 ? 25.582 3.801 -2.460 1.00 96.66 303 PRO D CA 1
ATOM 2446 C C . PRO C 1 303 ? 24.309 4.530 -2.069 1.00 101.81 303 PRO D C 1
ATOM 2447 O O . PRO C 1 303 ? 23.784 5.313 -2.867 1.00 108.38 303 PRO D O 1
ATOM 2451 N N . GLU C 1 304 ? 23.799 4.290 -0.858 1.00 102.86 304 GLU D N 1
ATOM 2452 C CA . GLU C 1 304 ? 22.566 4.924 -0.394 1.00 101.79 304 GLU D CA 1
ATOM 2453 C C . GLU C 1 304 ? 22.666 6.441 -0.348 1.00 101.82 304 GLU D C 1
ATOM 2454 O O . GLU C 1 304 ? 21.635 7.117 -0.441 1.00 100.87 304 GLU D O 1
ATOM 2460 N N . SER C 1 305 ? 23.867 6.986 -0.150 1.00 102.95 305 SER D N 1
ATOM 2461 C CA . SER C 1 305 ? 24.036 8.434 -0.198 1.00 103.45 305 SER D CA 1
ATOM 2462 C C . SER C 1 305 ? 23.455 9.016 -1.484 1.00 105.36 305 SER D C 1
ATOM 2463 O O . SER C 1 305 ? 22.620 9.924 -1.438 1.00 107.76 305 SER D O 1
ATOM 2466 N N . GLN C 1 306 ? 23.904 8.524 -2.646 1.00 105.67 306 GLN D N 1
ATOM 2467 C CA . GLN C 1 306 ? 23.391 8.972 -3.949 1.00 107.84 306 GLN D CA 1
ATOM 2468 C C . GLN C 1 306 ? 23.507 10.484 -4.124 1.00 103.91 306 GLN D C 1
ATOM 2469 O O . GLN C 1 306 ? 22.923 11.051 -5.054 1.00 106.53 306 GLN D O 1
ATOM 2475 N N . ASN C 1 307 ? 24.228 11.144 -3.217 1.00 105.47 307 ASN D N 1
ATOM 2476 C CA . ASN C 1 307 ? 24.287 12.600 -3.150 1.00 103.72 307 ASN D CA 1
ATOM 2477 C C . ASN C 1 307 ? 22.882 13.159 -2.937 1.00 105.77 307 ASN D C 1
ATOM 2478 O O . ASN C 1 307 ? 22.418 14.058 -3.641 1.00 107.83 307 ASN D O 1
ATOM 2483 N N . ASN C 1 308 ? 22.196 12.586 -1.943 1.00 100.43 308 ASN D N 1
ATOM 2484 C CA . ASN C 1 308 ? 20.874 13.024 -1.506 1.00 98.28 308 ASN D CA 1
ATOM 2485 C C . ASN C 1 308 ? 20.908 13.447 -0.045 1.00 96.74 308 ASN D C 1
ATOM 2486 O O . ASN C 1 308 ? 19.864 13.539 0.607 1.00 88.06 308 ASN D O 1
ATOM 2491 N N . CYS C 1 309 ? 22.110 13.673 0.473 1.00 93.91 309 CYS D N 1
ATOM 2492 C CA . CYS C 1 309 ? 22.334 14.022 1.868 1.00 93.42 309 CYS D CA 1
ATOM 2493 C C . CYS C 1 309 ? 23.538 14.951 1.936 1.00 91.45 309 CYS D C 1
ATOM 2494 O O . CYS C 1 309 ? 24.624 14.607 1.457 1.00 103.48 309 CYS D O 1
ATOM 2497 N N . ARG C 1 310 ? 23.346 16.130 2.519 1.00 85.55 310 ARG D N 1
ATOM 2498 C CA . ARG C 1 310 ? 24.418 17.097 2.706 1.00 85.81 310 ARG D CA 1
ATOM 2499 C C . ARG C 1 310 ? 24.567 17.415 4.189 1.00 84.41 310 ARG D C 1
ATOM 2500 O O . ARG C 1 310 ? 23.587 17.460 4.937 1.00 79.69 310 ARG D O 1
ATOM 2508 N N . LEU C 1 311 ? 25.808 17.638 4.607 1.00 81.05 311 LEU D N 1
ATOM 2509 C CA . LEU C 1 311 ? 26.149 17.843 6.009 1.00 80.39 311 LEU D CA 1
ATOM 2510 C C . LEU C 1 311 ? 26.438 19.314 6.269 1.00 79.22 311 LEU D C 1
ATOM 2511 O O . LEU C 1 311 ? 27.267 19.920 5.581 1.00 77.33 311 LEU D O 1
ATOM 2516 N N . ILE C 1 312 ? 25.751 19.883 7.255 1.00 73.68 312 ILE D N 1
ATOM 2517 C CA . ILE C 1 312 ? 25.908 21.283 7.629 1.00 72.62 312 ILE D CA 1
ATOM 2518 C C . ILE C 1 312 ? 26.616 21.300 8.979 1.00 74.93 312 ILE D C 1
ATOM 2519 O O . ILE C 1 312 ? 25.999 21.062 10.024 1.00 76.66 312 ILE D O 1
ATOM 2524 N N . ALA C 1 313 ? 27.914 21.586 8.961 1.00 72.44 313 ALA D N 1
ATOM 2525 C CA . ALA C 1 313 ? 28.722 21.678 10.169 1.00 69.40 313 ALA D CA 1
ATOM 2526 C C . ALA C 1 313 ? 28.990 23.147 10.468 1.00 77.08 313 ALA D C 1
ATOM 2527 O O . ALA C 1 313 ? 29.557 23.860 9.633 1.00 85.70 313 ALA D O 1
ATOM 2529 N N . TYR C 1 314 ? 28.584 23.594 11.653 1.00 81.38 314 TYR D N 1
ATOM 2530 C CA . TYR C 1 314 ? 28.704 24.996 12.028 1.00 80.92 314 TYR D CA 1
ATOM 2531 C C . TYR C 1 314 ? 29.107 25.100 13.490 1.00 87.60 314 TYR D C 1
ATOM 2532 O O . TYR C 1 314 ? 28.544 24.410 14.345 1.00 85.85 314 TYR D O 1
ATOM 2541 N N . GLN C 1 315 ? 30.081 25.964 13.766 1.00 93.21 315 GLN D N 1
ATOM 2542 C CA . GLN C 1 315 ? 30.546 26.242 15.120 1.00 96.69 315 GLN D CA 1
ATOM 2543 C C . GLN C 1 315 ? 29.992 27.599 15.539 1.00 92.61 315 GLN D C 1
ATOM 2544 O O . GLN C 1 315 ? 30.355 28.628 14.959 1.00 94.05 315 GLN D O 1
ATOM 2550 N N . GLU C 1 316 ? 29.106 27.597 16.530 1.00 96.06 316 GLU D N 1
ATOM 2551 C CA . GLU C 1 316 ? 28.499 28.840 16.983 1.00 95.80 316 GLU D CA 1
ATOM 2552 C C . GLU C 1 316 ? 29.575 29.795 17.497 1.00 94.53 316 GLU D C 1
ATOM 2553 O O . GLU C 1 316 ? 30.555 29.357 18.111 1.00 98.15 316 GLU D O 1
ATOM 2559 N N . PRO C 1 317 ? 29.427 31.108 17.265 1.00 90.13 317 PRO D N 1
ATOM 2560 C CA . PRO C 1 317 ? 30.396 32.108 17.721 1.00 96.73 317 PRO D CA 1
ATOM 2561 C C . PRO C 1 317 ? 30.127 32.574 19.148 1.00 101.44 317 PRO D C 1
ATOM 2562 O O . PRO C 1 317 ? 30.871 33.418 19.650 1.00 99.96 317 PRO D O 1
ATOM 2566 N N . PHE C 1 323 ? 26.643 34.915 12.943 1.00 99.35 323 PHE D N 1
ATOM 2567 C CA . PHE C 1 323 ? 26.269 33.710 12.214 1.00 99.26 323 PHE D CA 1
ATOM 2568 C C . PHE C 1 323 ? 24.768 33.457 12.313 1.00 95.36 323 PHE D C 1
ATOM 2569 O O . PHE C 1 323 ? 24.207 33.404 13.407 1.00 87.98 323 PHE D O 1
ATOM 2577 N N . SER C 1 324 ? 24.125 33.301 11.160 1.00 84.71 324 SER D N 1
ATOM 2578 C CA . SER C 1 324 ? 22.702 32.995 11.070 1.00 83.09 324 SER D CA 1
ATOM 2579 C C . SER C 1 324 ? 22.558 31.589 10.505 1.00 86.81 324 SER D C 1
ATOM 2580 O O . SER C 1 324 ? 22.917 31.341 9.349 1.00 86.42 324 SER D O 1
ATOM 2583 N N . LEU C 1 325 ? 22.047 30.666 11.325 1.00 84.09 325 LEU D N 1
ATOM 2584 C CA . LEU C 1 325 ? 21.873 29.296 10.856 1.00 86.24 325 LEU D CA 1
ATOM 2585 C C . LEU C 1 325 ? 20.915 29.239 9.675 1.00 80.22 325 LEU D C 1
ATOM 2586 O O . LEU C 1 325 ? 21.154 28.504 8.712 1.00 83.81 325 LEU D O 1
ATOM 2591 N N . SER C 1 326 ? 19.840 30.030 9.716 1.00 78.34 326 SER D N 1
ATOM 2592 C CA . SER C 1 326 ? 18.914 30.071 8.589 1.00 81.78 326 SER D CA 1
ATOM 2593 C C . SER C 1 326 ? 19.622 30.515 7.315 1.00 84.01 326 SER D C 1
ATOM 2594 O O . SER C 1 326 ? 19.328 30.011 6.224 1.00 80.33 326 SER D O 1
ATOM 2597 N N . GLN C 1 327 ? 20.559 31.460 7.434 1.00 82.59 327 GLN D N 1
ATOM 2598 C CA . GLN C 1 327 ? 21.316 31.908 6.270 1.00 80.93 327 GLN D CA 1
ATOM 2599 C C . GLN C 1 327 ? 22.317 30.850 5.823 1.00 80.04 327 GLN D C 1
ATOM 2600 O O . GLN C 1 327 ? 22.556 30.682 4.621 1.00 80.24 327 GLN D O 1
ATOM 2606 N N . GLU C 1 328 ? 22.908 30.120 6.773 1.00 85.79 328 GLU D N 1
ATOM 2607 C CA . GLU C 1 328 ? 23.890 29.103 6.409 1.00 83.83 328 GLU D CA 1
ATOM 2608 C C . GLU C 1 328 ? 23.243 27.961 5.643 1.00 83.72 328 GLU D C 1
ATOM 2609 O O . GLU C 1 328 ? 23.811 27.470 4.659 1.00 83.01 328 GLU D O 1
ATOM 2615 N N . VAL C 1 329 ? 22.057 27.527 6.068 1.00 78.08 329 VAL D N 1
ATOM 2616 C CA . VAL C 1 329 ? 21.364 26.515 5.285 1.00 79.15 329 VAL D CA 1
ATOM 2617 C C . VAL C 1 329 ? 20.944 27.099 3.945 1.00 80.03 329 VAL D C 1
ATOM 2618 O O . VAL C 1 329 ? 21.175 26.489 2.893 1.00 79.40 329 VAL D O 1
ATOM 2622 N N . LEU C 1 330 ? 20.455 28.347 3.953 1.00 78.15 330 LEU D N 1
ATOM 2623 C CA . LEU C 1 330 ? 20.026 29.009 2.723 1.00 76.99 330 LEU D CA 1
ATOM 2624 C C . LEU C 1 330 ? 21.148 29.069 1.703 1.00 79.16 330 LEU D C 1
ATOM 2625 O O . LEU C 1 330 ? 20.912 28.910 0.500 1.00 66.81 330 LEU D O 1
ATOM 2630 N N . ARG C 1 331 ? 22.374 29.300 2.165 1.00 77.58 331 ARG D N 1
ATOM 2631 C CA . ARG C 1 331 ? 23.509 29.315 1.255 1.00 75.51 331 ARG D CA 1
ATOM 2632 C C . ARG C 1 331 ? 23.657 27.973 0.552 1.00 83.07 331 ARG D C 1
ATOM 2633 O O . ARG C 1 331 ? 23.955 27.920 -0.647 1.00 82.56 331 ARG D O 1
ATOM 2641 N N . HIS C 1 332 ? 23.439 26.874 1.281 1.00 80.84 332 HIS D N 1
ATOM 2642 C CA . HIS C 1 332 ? 23.567 25.552 0.675 1.00 76.54 332 HIS D CA 1
ATOM 2643 C C . HIS C 1 332 ? 22.393 25.210 -0.241 1.00 74.97 332 HIS D C 1
ATOM 2644 O O . HIS C 1 332 ? 22.586 24.526 -1.251 1.00 75.86 332 HIS D O 1
ATOM 2651 N N . LEU C 1 333 ? 21.174 25.649 0.082 1.00 78.08 333 LEU D N 1
ATOM 2652 C CA . LEU C 1 333 ? 20.044 25.340 -0.793 1.00 72.14 333 LEU D CA 1
ATOM 2653 C C . LEU C 1 333 ? 20.200 26.007 -2.161 1.00 70.14 333 LEU D C 1
ATOM 2654 O O . LEU C 1 333 ? 19.959 25.382 -3.203 1.00 71.14 333 LEU D O 1
ATOM 2659 N N . ARG C 1 334 ? 20.584 27.286 -2.176 1.00 75.40 334 ARG D N 1
ATOM 2660 C CA . ARG C 1 334 ? 20.747 27.982 -3.449 1.00 69.50 334 ARG D CA 1
ATOM 2661 C C . ARG C 1 334 ? 21.898 27.404 -4.259 1.00 80.05 334 ARG D C 1
ATOM 2662 O O . ARG C 1 334 ? 21.835 27.378 -5.493 1.00 70.90 334 ARG D O 1
ATOM 2670 N N . GLN C 1 335 ? 22.957 26.945 -3.588 1.00 81.99 335 GLN D N 1
ATOM 2671 C CA . GLN C 1 335 ? 24.056 26.297 -4.296 1.00 78.06 335 GLN D CA 1
ATOM 2672 C C . GLN C 1 335 ? 23.601 25.002 -4.956 1.00 81.45 335 GLN D C 1
ATOM 2673 O O . GLN C 1 335 ? 23.961 24.721 -6.105 1.00 76.84 335 GLN D O 1
ATOM 2679 N N . GLU C 1 336 ? 22.810 24.198 -4.240 1.00 79.12 336 GLU D N 1
ATOM 2680 C CA . GLU C 1 336 ? 22.305 22.955 -4.814 1.00 83.91 336 GLU D CA 1
ATOM 2681 C C . GLU C 1 336 ? 21.430 23.222 -6.033 1.00 79.27 336 GLU D C 1
ATOM 2682 O O . GLU C 1 336 ? 21.516 22.503 -7.036 1.00 76.11 336 GLU D O 1
ATOM 2688 N N . GLU C 1 337 ? 20.573 24.244 -5.961 1.00 74.67 337 GLU D N 1
ATOM 2689 C CA . GLU C 1 337 ? 19.766 24.611 -7.120 1.00 78.70 337 GLU D CA 1
ATOM 2690 C C . GLU C 1 337 ? 20.644 25.090 -8.269 1.00 78.70 337 GLU D C 1
ATOM 2691 O O . GLU C 1 337 ? 20.366 24.796 -9.438 1.00 74.76 337 GLU D O 1
ATOM 2697 N N . LYS C 1 338 ? 21.706 25.836 -7.954 1.00 79.74 338 LYS D N 1
ATOM 2698 C CA . LYS C 1 338 ? 22.656 26.265 -8.977 1.00 79.06 338 LYS D CA 1
ATOM 2699 C C . LYS C 1 338 ? 23.250 25.069 -9.711 1.00 75.76 338 LYS D C 1
ATOM 2700 O O . LYS C 1 338 ? 23.282 25.036 -10.947 1.00 83.84 338 LYS D O 1
ATOM 2706 N N . GLU C 1 339 ? 23.743 24.080 -8.960 1.00 73.17 339 GLU D N 1
ATOM 2707 C CA . GLU C 1 339 ? 24.310 22.883 -9.575 1.00 78.09 339 GLU D CA 1
ATOM 2708 C C . GLU C 1 339 ? 23.278 22.148 -10.423 1.00 79.93 339 GLU D C 1
ATOM 2709 O O . GLU C 1 339 ? 23.608 21.610 -11.487 1.00 76.43 339 GLU D O 1
ATOM 2715 N N . GLU C 1 340 ? 22.024 22.110 -9.965 1.00 73.27 340 GLU D N 1
ATOM 2716 C CA . GLU C 1 340 ? 20.987 21.363 -10.670 1.00 80.26 340 GLU D CA 1
ATOM 2717 C C . GLU C 1 340 ? 20.686 21.927 -12.053 1.00 80.01 340 GLU D C 1
ATOM 2718 O O . GLU C 1 340 ? 20.150 21.203 -12.899 1.00 83.78 340 GLU D O 1
ATOM 2724 N N . VAL C 1 341 ? 21.017 23.189 -12.307 1.00 78.98 341 VAL D N 1
ATOM 2725 C CA . VAL C 1 341 ? 20.725 23.803 -13.597 1.00 85.97 341 VAL D CA 1
ATOM 2726 C C . VAL C 1 341 ? 22.005 24.074 -14.384 1.00 81.15 341 VAL D C 1
ATOM 2727 O O . VAL C 1 341 ? 23.101 24.087 -13.824 1.00 83.67 341 VAL D O 1
#

Solvent-accessible surface area: 17105 Å² total; per-residue (Å²): 143,60,3,0,44,0,0,0,33,1,0,1,7,28,2,0,75,82,10,1,91,118,0,52,50,33,4,149,79,46,52,143,188,114,76,19,14,45,59,0,2,0,0,1,0,23,53,0,28,42,38,155,82,12,43,141,51,9,112,51,0,30,113,70,60,44,8,59,192,162,138,23,62,3,24,0,39,25,0,37,57,148,64,130,153,38,14,16,0,0,3,26,24,0,32,0,2,80,0,0,62,18,7,27,134,19,103,77,25,64,28,56,186,75,58,25,55,55,18,1,108,29,0,10,149,9,0,79,76,12,0,65,98,7,95,19,38,45,86,14,0,15,26,1,53,14,110,79,144,116,44,7,1,76,45,0,0,141,51,21,109,77,18,117,135,63,105,118,96,146,78,26,34,49,10,59,161,106,53,7,0,23,0,1,0,21,0,0,0,6,11,18,0,64,119,29,0,55,101,0,82,40,31,4,57,61,52,55,123,131,211,185,89,17,48,13,0,2,0,0,0,1,25,49,1,30,33,38,152,83,11,39,141,55,11,116,50,0,30,116,72,64,48,8,62,95,161,120,4,28,2,36,26,0,23,54,116,69,61,112,42,17,15,0,0,4,31,22,0,28,0,0,79,11,0,75,22,6,29,138,17,104,87,27,66,29,56,195,78,47,23,66,89,2,0,46,46,0,20,52,14,0,106,99,13,13,83,101,12,75,23,7,114,94,1,10,90,30,1,52,15,118,99,145,120,44,9,0,80,46,0,2,144,34,23,111,78,18,120,147,102,123,148

InterPro domains:
  IPR029158 Stimulator of interferon genes protein [PTHR34339] (1-353)
  IPR038623 Stimulator of interferon genes protein, C-terminal domain superfamily [G3DSA:3.40.50.12100] (195-341)
  IPR047191 Stimulator of interferon genes protein, C-terminal [cd22658] (154-337)
  IPR055432 STING, ligand-binding domain [PF15009] (154-337)
  IPR055434 STING, transmembrane domain [PF23417] (45-152)